Protein AF-A0A2H9U2N0-F1 (afdb_monomer)

pLDDT: mean 77.79, std 15.76, range [31.95, 98.56]

Solvent-accessible surface area (backbone atoms only — not comparable to full-atom values): 18350 Å² total; per-residue (Å²): 132,81,58,46,75,46,69,67,82,60,34,37,64,58,24,56,77,30,70,25,55,44,74,42,66,79,53,71,73,45,54,40,82,38,49,78,51,66,58,76,47,29,35,45,52,25,57,72,74,70,44,45,52,81,40,40,37,52,50,66,62,82,53,38,36,40,55,17,58,74,52,61,32,51,45,77,41,61,88,43,70,59,81,46,56,81,38,46,78,50,67,55,76,46,27,35,39,52,24,48,72,73,70,41,46,52,82,37,38,36,53,49,66,68,83,52,38,34,42,57,13,57,78,40,65,19,50,47,76,37,62,88,27,73,44,38,57,46,50,40,68,41,84,87,43,54,41,76,77,37,66,57,18,42,38,69,62,71,41,53,25,30,34,35,36,34,30,15,32,64,87,67,46,59,37,50,73,44,73,36,37,50,50,63,80,48,64,46,62,80,54,60,57,31,55,14,39,89,77,2,41,26,59,52,42,38,25,26,68,49,78,42,76,22,43,39,34,45,36,40,96,87,48,71,49,68,42,77,42,40,24,34,81,79,86,78,87,83,93,62,66,48,66,17,34,98,86,70,44,80,62,66,90,77,66,60,71,67,43,61,37,29,47,37,42,66,66,89,87,62,73,92,84,67,76,50,66,56,80,59,59,43,98,86,72,33,40,63,36,30,42,30,29,38,18,80,79,80,75,63,74,42,82,77,48,62,71,46,44,56,50,68,40,45,84,89,49,69,77,49,49,75,50,64,49,68,45,80,82

Mean predicted aligned error: 18.97 Å

InterPro domains:
  IPR003344 Big-1 (bacterial Ig-like domain 1) domain [PF02369] (145-232)
  IPR003344 Big-1 (bacterial Ig-like domain 1) domain [PS51127] (143-232)
  IPR003344 Big-1 (bacterial Ig-like domain 1) domain [SM00634] (142-229)
  IPR008964 Invasin/intimin cell-adhesion fragments [SSF49373] (146-234)
  IPR013783 Immunoglobulin-like fold [G3DSA:2.60.40.10] (140-233)
  IPR053180 Calcium-binding acidic-repeat protein [PTHR37467] (86-133)
  IPR059100 Bacterial TSP3 repeat [PF18884] (4-25)
  IPR059100 Bacterial TSP3 repeat [PF18884] (35-53)
  IPR059100 Bacterial TSP3 repeat [PF18884] (57-78)
  IPR059100 Bacterial TSP3 repeat [PF18884] (88-106)
  IPR059100 Bacterial TSP3 repeat [PF18884] (110-130)

Foldseek 3Di:
DADQPCPLPDGCVQCVQQVHDSNDSPTPSAPQQPQQCPLPHGSVRCVVLVADSNDLQRCPLPHGCNVCVVQQHRSNDSVTPPPDQQPQQCPLPHGSSRCSVLVADSNDLQRCPLPHGPVQQVVQVFRSNDSVGRGNQAKDWDPPQKDWPAAQFAQPQPTKTKIKTFIAHPVRQTDWQAKKAKDKPAFDKPDRIFTAHPRRMTMIIGHHNDQDWMWMWIDDPNDIDIDIGGHHDDDDDDDFKDKDAPVRHDDDAQDDAFGKIFIWGDDPPPPPDDTDTDFPCDPVRWTKKKWKWKDQVVPDIDTDDIRTRMDGGHPVRGNIDMDMDIDID

Radius of gyration: 41.27 Å; Cα contacts (8 Å, |Δi|>4): 712; chains: 1; bounding box: 91×40×113 Å

Nearest PDB structures (foldseek):
  6tpl-assembly2_B  TM=8.868E-01  e=2.138E-06  Escherichia coli
  1f02-assembly1_I  TM=4.833E-01  e=1.743E-09  Escherichia coli
  1cwv-assembly1_A  TM=4.972E-01  e=2.138E-06  Yersinia pseudotuberculosis
  5ldy-assembly1_A  TM=4.349E-01  e=6.107E-04  Yersinia pseudotuberculosis YPIII
  3uzv-assembly1_A  TM=5.784E-01  e=3.312E-01  Dengue virus 2 Jamaica/1409/1983

Structure (mmCIF, N/CA/C/O backbone):
data_AF-A0A2H9U2N0-F1
#
_entry.id   AF-A0A2H9U2N0-F1
#
loop_
_atom_site.group_PDB
_atom_site.id
_atom_site.type_symbol
_atom_site.label_atom_id
_atom_site.label_alt_id
_atom_site.label_comp_id
_atom_site.label_asym_id
_atom_site.label_entity_id
_atom_site.label_seq_id
_atom_site.pdbx_PDB_ins_code
_atom_site.Cartn_x
_atom_site.Cartn_y
_atom_site.Cartn_z
_atom_site.occupancy
_atom_site.B_iso_or_equiv
_atom_site.auth_seq_id
_atom_site.auth_comp_id
_atom_site.auth_asym_id
_atom_site.auth_atom_id
_atom_site.pdbx_PDB_model_num
ATOM 1 N N . ASP A 1 1 ? -40.446 -22.068 56.876 1.00 59.62 1 ASP A N 1
ATOM 2 C CA . ASP A 1 1 ? -40.557 -20.661 57.286 1.00 59.62 1 ASP A CA 1
ATOM 3 C C . ASP A 1 1 ? -39.506 -19.870 56.553 1.00 59.62 1 ASP A C 1
ATOM 5 O O . ASP A 1 1 ? -38.368 -20.327 56.477 1.00 59.62 1 ASP A O 1
ATOM 9 N N . LYS A 1 2 ? -39.918 -18.786 55.899 1.00 76.56 2 LYS A N 1
ATOM 10 C CA . LYS A 1 2 ? -38.964 -17.854 55.314 1.00 76.56 2 LYS A CA 1
ATOM 11 C C . LYS A 1 2 ? -38.360 -17.053 56.470 1.00 76.56 2 LYS A C 1
ATOM 13 O O . LYS A 1 2 ? -39.083 -16.712 57.402 1.00 76.56 2 LYS A O 1
ATOM 18 N N . LYS A 1 3 ? -37.039 -16.907 56.467 1.00 89.81 3 LYS A N 1
ATOM 19 C CA . LYS A 1 3 ? -36.298 -16.202 57.514 1.00 89.81 3 LYS A CA 1
ATOM 20 C C . LYS A 1 3 ? -36.577 -14.704 57.358 1.00 89.81 3 LYS A C 1
ATOM 22 O O . LYS A 1 3 ? -36.597 -14.254 56.227 1.00 89.81 3 LYS A O 1
ATOM 27 N N . ASP A 1 4 ? -36.858 -14.035 58.463 1.00 87.31 4 ASP A N 1
ATOM 28 C CA . ASP A 1 4 ? -37.114 -12.596 58.612 1.00 87.31 4 ASP A CA 1
ATOM 29 C C . ASP A 1 4 ? -36.224 -12.204 59.800 1.00 87.31 4 ASP A C 1
ATOM 31 O O . ASP A 1 4 ? -36.449 -12.665 60.930 1.00 87.31 4 ASP A O 1
ATOM 35 N N . THR A 1 5 ? -35.075 -11.598 59.505 1.00 91.81 5 THR A N 1
ATOM 36 C CA . THR A 1 5 ? -33.967 -11.475 60.464 1.00 91.81 5 THR A CA 1
ATOM 37 C C . THR A 1 5 ? -34.094 -10.247 61.348 1.00 91.81 5 THR A C 1
ATOM 39 O O . THR A 1 5 ? -33.660 -10.303 62.505 1.00 91.81 5 THR A O 1
ATOM 42 N N . ASP A 1 6 ? -34.692 -9.176 60.848 1.00 83.31 6 ASP A N 1
ATOM 43 C CA . ASP A 1 6 ? -34.893 -7.933 61.584 1.00 83.31 6 ASP A CA 1
ATOM 44 C C . ASP A 1 6 ? -36.300 -7.798 62.194 1.00 83.31 6 ASP A C 1
ATOM 46 O O . ASP A 1 6 ? -36.493 -7.014 63.131 1.00 83.31 6 ASP A O 1
ATOM 50 N N . GLY A 1 7 ? -37.235 -8.661 61.792 1.00 85.75 7 GLY A N 1
ATOM 51 C CA . GLY A 1 7 ? -38.566 -8.780 62.369 1.00 85.75 7 GLY A CA 1
ATOM 52 C C . GLY A 1 7 ? -39.532 -7.695 61.908 1.00 85.75 7 GLY A C 1
ATOM 53 O O . GLY A 1 7 ? -40.481 -7.399 62.649 1.00 85.75 7 GLY A O 1
ATOM 54 N N . ASP A 1 8 ? -39.295 -7.080 60.749 1.00 81.44 8 ASP A N 1
ATOM 55 C CA . ASP A 1 8 ? -40.139 -6.020 60.191 1.00 81.44 8 ASP A CA 1
ATOM 56 C C . ASP A 1 8 ? -41.419 -6.558 59.506 1.00 81.44 8 ASP A C 1
ATOM 58 O O . ASP A 1 8 ? -42.396 -5.826 59.302 1.00 81.44 8 ASP A O 1
ATOM 62 N N . GLY A 1 9 ? -41.469 -7.873 59.264 1.00 81.25 9 GLY A N 1
ATOM 63 C CA . GLY A 1 9 ? -42.589 -8.572 58.642 1.00 81.25 9 GLY A CA 1
ATOM 64 C C . GLY A 1 9 ? -42.400 -8.895 57.158 1.00 81.25 9 GLY A C 1
ATOM 65 O O . GLY A 1 9 ? -43.342 -9.418 56.543 1.00 81.25 9 GLY A O 1
ATOM 66 N N . VAL A 1 10 ? -41.224 -8.631 56.592 1.00 78.88 10 VAL A N 1
ATOM 67 C CA . VAL A 1 10 ? -40.780 -9.056 55.263 1.00 78.88 10 VAL A CA 1
ATOM 68 C C . VAL A 1 10 ? -39.684 -10.114 55.425 1.00 78.88 10 VAL A C 1
ATOM 70 O O . VAL A 1 10 ? -38.976 -10.171 56.416 1.00 78.88 10 VAL A O 1
ATOM 73 N N . ASP A 1 11 ? -39.630 -11.088 54.514 1.00 86.88 11 ASP A N 1
ATOM 74 C CA . ASP A 1 11 ? -38.611 -12.137 54.605 1.00 86.88 11 ASP A CA 1
ATOM 75 C C . ASP A 1 11 ? -37.291 -11.721 53.946 1.00 86.88 11 ASP A C 1
ATOM 77 O O . ASP A 1 11 ? -37.333 -11.141 52.863 1.00 86.88 11 ASP A O 1
ATOM 81 N N . ASP A 1 12 ? -36.157 -12.175 54.502 1.00 84.69 12 ASP A N 1
ATOM 82 C CA . ASP A 1 12 ? -34.781 -11.901 54.051 1.00 84.69 12 ASP A CA 1
ATOM 83 C C . ASP A 1 12 ? -34.634 -12.043 52.531 1.00 84.69 12 ASP A C 1
ATOM 85 O O . ASP A 1 12 ? -33.852 -11.353 51.886 1.00 84.69 12 ASP A O 1
ATOM 89 N N . LYS A 1 13 ? -35.343 -13.018 51.943 1.00 84.06 13 LYS A N 1
ATOM 90 C CA . LYS A 1 13 ? -35.286 -13.252 50.503 1.00 84.06 13 LYS A CA 1
ATOM 91 C C . LYS A 1 13 ? -35.997 -12.141 49.734 1.00 84.06 13 LYS A C 1
ATOM 93 O O . LYS A 1 13 ? -35.479 -11.716 48.716 1.00 84.06 13 LYS A O 1
ATOM 98 N N . THR A 1 14 ? -37.177 -11.730 50.177 1.00 81.50 14 THR A N 1
ATOM 99 C CA . THR A 1 14 ? -37.947 -10.646 49.561 1.00 81.50 14 THR A CA 1
ATOM 100 C C . THR A 1 14 ? -37.228 -9.313 49.711 1.00 81.50 14 THR A C 1
ATOM 102 O O . THR A 1 14 ? -37.245 -8.527 48.776 1.00 81.50 14 THR A O 1
ATOM 105 N N . GLU A 1 15 ? -36.554 -9.086 50.833 1.00 81.00 15 GLU A N 1
ATOM 106 C CA . GLU A 1 15 ? -35.744 -7.886 51.047 1.00 81.00 15 GLU A CA 1
ATOM 107 C C . GLU A 1 15 ? -34.545 -7.853 50.100 1.00 81.00 15 GLU A C 1
ATOM 109 O O . GLU A 1 15 ? -34.406 -6.916 49.323 1.00 81.00 15 GLU A O 1
ATOM 114 N N . VAL A 1 16 ? -33.769 -8.942 50.033 1.00 76.44 16 VAL A N 1
ATOM 115 C CA . VAL A 1 16 ? -32.659 -9.069 49.072 1.00 76.44 16 VAL A CA 1
ATOM 116 C C . VAL A 1 16 ? -33.141 -8.974 47.622 1.00 76.44 16 VAL A C 1
ATOM 118 O O . VAL A 1 16 ? -32.488 -8.335 46.804 1.00 76.44 16 VAL A O 1
ATOM 121 N N . ASP A 1 17 ? -34.272 -9.602 47.288 1.00 71.50 17 ASP A N 1
ATOM 122 C CA . ASP A 1 17 ? -34.842 -9.557 45.937 1.00 71.50 17 ASP A CA 1
ATOM 123 C C . ASP A 1 17 ? -35.352 -8.140 45.576 1.00 71.50 17 ASP A C 1
ATOM 125 O O . ASP A 1 17 ? -35.432 -7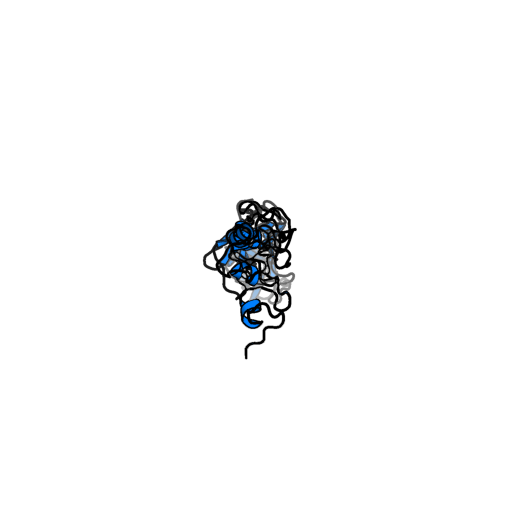.817 44.390 1.00 71.50 17 ASP A O 1
ATOM 129 N N . ASN A 1 18 ? -35.676 -7.304 46.572 1.00 71.12 18 ASN A N 1
ATOM 130 C CA . ASN A 1 18 ? -36.158 -5.928 46.405 1.00 71.12 18 ASN A CA 1
ATOM 131 C C . ASN A 1 18 ? -35.092 -4.862 46.724 1.00 71.12 18 ASN A C 1
ATOM 133 O O . ASN A 1 18 ? -35.405 -3.676 46.682 1.00 71.12 18 ASN A O 1
ATOM 137 N N . GLY A 1 19 ? -33.858 -5.268 47.040 1.00 68.56 19 GLY A N 1
ATOM 138 C CA . GLY A 1 19 ? -32.753 -4.366 47.372 1.00 68.56 19 GLY A CA 1
ATOM 139 C C . GLY A 1 19 ? -32.869 -3.643 48.711 1.00 68.56 19 GLY A C 1
ATOM 140 O O . GLY A 1 19 ? -32.207 -2.629 48.899 1.00 68.56 19 GLY A O 1
ATOM 141 N N . SER A 1 20 ? -33.687 -4.149 49.635 1.00 73.81 20 SER A N 1
ATOM 142 C CA . SER A 1 20 ? -33.656 -3.732 51.037 1.00 73.81 20 SER A CA 1
ATOM 143 C C . SER A 1 20 ? -32.756 -4.660 51.862 1.00 73.81 20 SER A C 1
ATOM 145 O O . SER A 1 20 ? -32.372 -5.759 51.448 1.00 73.81 20 SER A O 1
ATOM 147 N N . ASN A 1 21 ? -32.356 -4.191 53.032 1.00 77.50 21 ASN A N 1
ATOM 148 C CA . ASN A 1 21 ? -31.402 -4.791 53.940 1.00 77.50 21 ASN A CA 1
ATOM 149 C C . ASN A 1 21 ? -32.117 -5.684 54.966 1.00 77.50 21 ASN A C 1
ATOM 151 O O . ASN A 1 21 ? -32.712 -5.141 55.890 1.00 77.50 21 ASN A O 1
ATOM 155 N N . PRO A 1 22 ? -31.904 -7.017 54.936 1.00 85.75 22 PRO A N 1
ATOM 156 C CA . PRO A 1 22 ? -32.534 -7.973 55.859 1.00 85.75 22 PRO A CA 1
ATOM 157 C C . PRO A 1 22 ? -32.224 -7.793 57.348 1.00 85.75 22 PRO A C 1
ATOM 159 O O . PRO A 1 22 ? -32.588 -8.626 58.177 1.00 85.75 22 PRO A O 1
ATOM 162 N N . LEU A 1 23 ? -31.371 -6.832 57.690 1.00 88.19 23 LEU A N 1
ATOM 163 C CA . LEU A 1 23 ? -30.883 -6.590 59.042 1.00 88.19 23 LEU A CA 1
ATOM 164 C C . LEU A 1 23 ? -31.351 -5.243 59.600 1.00 88.19 23 LEU A C 1
ATOM 166 O O . LEU A 1 23 ? -30.993 -4.933 60.743 1.00 88.19 23 LEU A O 1
ATOM 170 N N . ASP A 1 24 ? -32.068 -4.434 58.819 1.00 81.31 24 ASP A N 1
ATOM 171 C CA . ASP A 1 24 ? -32.509 -3.103 59.224 1.00 81.31 24 ASP A CA 1
ATOM 172 C C . ASP A 1 24 ? -34.042 -2.999 59.225 1.00 81.31 24 ASP A C 1
ATOM 174 O O . ASP A 1 24 ? -34.642 -2.714 58.194 1.00 81.31 24 ASP A O 1
ATOM 178 N N . PRO A 1 25 ? -34.682 -3.065 60.410 1.00 81.50 25 PRO A N 1
ATOM 179 C CA . PRO A 1 25 ? -36.139 -3.085 60.521 1.00 81.50 25 PRO A CA 1
ATOM 180 C C . PRO A 1 25 ? -36.810 -1.739 60.198 1.00 81.50 25 PRO A C 1
ATOM 182 O O . PRO A 1 25 ? -38.012 -1.572 60.420 1.00 81.50 25 PRO A O 1
ATOM 185 N N . ASN A 1 26 ? -36.038 -0.728 59.786 1.00 74.81 26 ASN A N 1
ATOM 186 C CA . ASN A 1 26 ? -36.554 0.534 59.260 1.00 74.81 26 ASN A CA 1
ATOM 187 C C . ASN A 1 26 ? -36.174 0.752 57.794 1.00 74.81 26 ASN A C 1
ATOM 189 O O . ASN A 1 26 ? -36.420 1.853 57.294 1.00 74.81 26 ASN A O 1
ATOM 193 N N . ASP A 1 27 ? -35.584 -0.241 57.130 1.00 69.81 27 ASP A N 1
ATOM 194 C CA . ASP A 1 27 ? -35.324 -0.178 55.705 1.00 69.81 27 ASP A CA 1
ATOM 195 C C . ASP A 1 27 ? -36.658 -0.281 54.954 1.00 69.81 27 ASP A C 1
ATOM 197 O O . ASP A 1 27 ? -37.350 -1.301 55.023 1.00 69.81 27 ASP A O 1
ATOM 201 N N . PRO A 1 28 ? -37.114 0.797 54.295 1.00 64.44 28 PRO A N 1
ATOM 202 C CA . PRO A 1 28 ? -38.330 0.716 53.519 1.00 64.44 28 PRO A CA 1
ATOM 203 C C . PRO A 1 28 ? -38.092 -0.246 52.360 1.00 64.44 28 PRO A C 1
ATOM 205 O O . PRO A 1 28 ? -37.356 0.097 51.442 1.00 64.44 28 PRO A O 1
ATOM 208 N N . VAL A 1 29 ? -38.784 -1.392 52.357 1.00 62.94 29 VAL A N 1
ATOM 209 C CA . VAL A 1 29 ? -38.851 -2.281 51.188 1.00 62.94 29 VAL A CA 1
ATOM 210 C C . VAL A 1 29 ? -39.128 -1.438 49.949 1.00 62.94 29 VAL A C 1
ATOM 212 O O . VAL A 1 29 ? -40.239 -0.929 49.753 1.00 62.94 29 VAL A O 1
ATOM 215 N N . VAL A 1 30 ? -38.083 -1.233 49.154 1.00 65.00 30 VAL A N 1
ATOM 216 C CA . VAL A 1 30 ? -38.123 -0.377 47.979 1.00 65.00 30 VAL A CA 1
ATOM 217 C C . VAL A 1 30 ? -38.982 -1.101 46.957 1.00 65.00 30 VAL A C 1
ATOM 219 O O . VAL A 1 30 ? -38.758 -2.275 46.671 1.00 65.00 30 VAL A O 1
ATOM 222 N N . ASP A 1 31 ? -40.032 -0.444 46.454 1.00 74.31 31 ASP A N 1
ATOM 223 C CA . ASP A 1 31 ? -40.825 -1.009 45.360 1.00 74.31 31 ASP A CA 1
ATOM 224 C C . ASP A 1 31 ? -39.874 -1.206 44.174 1.00 74.31 31 ASP A C 1
ATOM 226 O O . ASP A 1 31 ? -39.396 -0.202 43.646 1.00 74.31 31 ASP A O 1
ATOM 230 N N . PRO A 1 32 ? -39.590 -2.440 43.719 1.00 73.19 32 PRO A N 1
ATOM 231 C CA . PRO A 1 32 ? -38.610 -2.666 42.655 1.00 73.19 32 PRO A CA 1
ATOM 232 C C . PRO A 1 32 ? -38.990 -1.999 41.326 1.00 73.19 32 PRO A C 1
ATOM 234 O O . PRO A 1 32 ? -38.138 -1.824 40.454 1.00 73.19 32 PRO A O 1
ATOM 237 N N . ASN A 1 33 ? -40.271 -1.648 41.158 1.00 82.06 33 ASN A N 1
ATOM 238 C CA . ASN A 1 33 ? -40.792 -0.937 39.987 1.00 82.06 33 ASN A CA 1
ATOM 239 C C . ASN A 1 33 ? -40.983 0.568 40.234 1.00 82.06 33 ASN A C 1
ATOM 241 O O . ASN A 1 33 ? -41.430 1.275 39.331 1.00 82.06 33 ASN A O 1
ATOM 245 N N . GLY A 1 34 ? -40.727 1.039 41.455 1.00 84.06 34 GLY A N 1
ATOM 246 C CA . GLY A 1 34 ? -40.661 2.459 41.774 1.00 84.06 34 GLY A CA 1
ATOM 247 C C . GLY A 1 34 ? -39.353 3.070 41.280 1.00 84.06 34 GLY A C 1
ATOM 248 O O . GLY A 1 34 ? -38.414 2.347 40.984 1.00 84.06 34 GLY A O 1
ATOM 249 N N . ASP A 1 35 ? -39.322 4.392 41.213 1.00 90.44 35 ASP A N 1
ATOM 250 C CA . ASP A 1 35 ? -38.195 5.239 40.800 1.00 90.44 35 ASP A CA 1
ATOM 251 C C . ASP A 1 35 ? -38.113 6.318 41.889 1.00 90.44 35 ASP A C 1
ATOM 253 O O . ASP A 1 35 ? -38.996 7.184 41.988 1.00 90.44 35 ASP A O 1
ATOM 257 N N . LYS A 1 36 ? -37.246 6.088 42.880 1.00 87.00 36 LYS A N 1
ATOM 258 C CA . LYS A 1 36 ? -37.332 6.744 44.196 1.00 87.00 36 LYS A CA 1
ATOM 259 C C . LYS A 1 36 ? -36.698 8.130 44.179 1.00 87.00 36 LYS A C 1
ATOM 261 O O . LYS A 1 36 ? -37.236 9.053 44.802 1.00 87.00 36 LYS A O 1
ATOM 266 N N . ASP A 1 37 ? -35.599 8.274 43.472 1.00 91.00 37 ASP A N 1
ATOM 267 C CA . ASP A 1 37 ? -34.849 9.500 43.264 1.00 91.00 37 ASP A CA 1
ATOM 268 C C . ASP A 1 37 ? -35.360 10.281 42.030 1.00 91.00 37 ASP A C 1
ATOM 270 O O . ASP A 1 37 ? -35.329 11.519 42.030 1.00 91.00 37 ASP A O 1
ATOM 274 N N . GLY A 1 38 ? -35.971 9.611 41.048 1.00 94.38 38 GLY A N 1
ATOM 275 C CA . GLY A 1 38 ? -36.647 10.216 39.905 1.00 94.38 38 GLY A CA 1
ATOM 276 C C . GLY A 1 38 ? -35.727 10.495 38.719 1.00 94.38 38 GLY A C 1
ATOM 277 O O . GLY A 1 38 ? -35.938 11.527 38.060 1.00 94.38 38 GLY A O 1
ATOM 278 N N . ASP A 1 39 ? -34.670 9.711 38.507 1.00 93.19 39 ASP A N 1
ATOM 279 C CA . ASP A 1 39 ? -33.780 9.805 37.338 1.00 93.19 39 ASP A CA 1
ATOM 280 C C . ASP A 1 39 ? -34.317 9.030 36.113 1.00 93.19 39 ASP A C 1
ATOM 282 O O . ASP A 1 39 ? -34.032 9.382 34.966 1.00 93.19 39 ASP A O 1
ATOM 286 N N . GLY A 1 40 ? -35.214 8.064 36.339 1.00 94.38 40 GLY A N 1
ATOM 287 C CA . GLY A 1 40 ? -35.829 7.226 35.315 1.00 94.38 40 GLY A CA 1
ATOM 288 C C . GLY A 1 40 ? -35.310 5.786 35.246 1.00 94.38 40 GLY A C 1
ATOM 289 O O . GLY A 1 40 ? -35.774 5.044 34.367 1.00 94.38 40 GLY A O 1
ATOM 290 N N . LEU A 1 41 ? -34.396 5.370 36.126 1.00 91.88 41 LEU A N 1
ATOM 291 C CA . LEU A 1 41 ? -34.157 3.969 36.473 1.00 91.88 41 LEU A CA 1
ATOM 292 C C . LEU A 1 41 ? -35.160 3.541 37.555 1.00 91.88 41 LEU A C 1
ATOM 294 O O . LEU A 1 41 ? -35.596 4.328 38.385 1.00 91.88 41 LEU A O 1
ATOM 298 N N . THR A 1 42 ? -35.605 2.282 37.534 1.00 92.44 42 THR A N 1
ATOM 299 C CA . THR A 1 42 ? -36.352 1.750 38.682 1.00 92.44 42 THR A CA 1
ATOM 300 C C . THR A 1 42 ? -35.389 1.294 39.772 1.00 92.44 42 THR A C 1
ATOM 302 O O . THR A 1 42 ? -34.318 0.781 39.458 1.00 92.44 42 THR A O 1
ATOM 305 N N . ASN A 1 43 ? -35.831 1.294 41.031 1.00 82.50 43 ASN A N 1
ATOM 306 C CA . ASN A 1 43 ? -35.060 0.781 42.171 1.00 82.50 43 ASN A CA 1
ATOM 307 C C . ASN A 1 43 ? -34.505 -0.631 41.895 1.00 82.50 43 ASN A C 1
ATOM 309 O O . ASN A 1 43 ? -33.405 -0.995 42.300 1.00 82.50 43 ASN A O 1
ATOM 313 N N . GLY A 1 44 ? -35.276 -1.471 41.194 1.00 83.81 44 GLY A N 1
ATOM 314 C CA . GLY A 1 44 ? -34.835 -2.802 40.776 1.00 83.81 44 GLY A CA 1
ATOM 315 C C . GLY A 1 44 ? -33.752 -2.801 39.686 1.00 83.81 44 GLY A C 1
ATOM 316 O O . GLY A 1 44 ? -32.934 -3.718 39.669 1.00 83.81 44 GLY A O 1
ATOM 317 N N . GLN A 1 45 ? -33.739 -1.815 38.784 1.00 88.38 45 GLN A N 1
ATOM 318 C CA . GLN A 1 45 ? -32.673 -1.621 37.792 1.00 88.38 45 GLN A CA 1
ATOM 319 C C . GLN A 1 45 ? -31.399 -1.095 38.452 1.00 88.38 45 GLN A C 1
ATOM 321 O O . GLN A 1 45 ? -30.326 -1.625 38.183 1.00 88.38 45 GLN A O 1
ATOM 326 N N . GLU A 1 46 ? -31.521 -0.135 39.362 1.00 91.06 46 GLU A N 1
ATOM 327 C CA . GLU A 1 46 ? -30.389 0.432 40.101 1.00 91.06 46 GLU A CA 1
ATOM 328 C C . GLU A 1 46 ? -29.669 -0.638 40.921 1.00 91.06 46 GLU A C 1
ATOM 330 O O . GLU A 1 46 ? -28.462 -0.828 40.797 1.00 91.06 46 GLU A O 1
ATOM 335 N N . ASN A 1 47 ? -30.423 -1.490 41.624 1.00 82.31 47 ASN A N 1
ATOM 336 C CA . ASN A 1 47 ? -29.861 -2.650 42.322 1.00 82.31 47 ASN A CA 1
ATOM 337 C C . ASN A 1 47 ? -29.113 -3.633 41.401 1.00 82.31 47 ASN A C 1
ATOM 339 O O . ASN A 1 47 ? -28.188 -4.314 41.846 1.00 82.31 47 ASN A O 1
ATOM 343 N N . GLN A 1 48 ? -29.513 -3.753 40.130 1.00 86.25 48 GLN A N 1
ATOM 344 C CA . GLN A 1 48 ? -28.807 -4.593 39.153 1.00 86.25 48 GLN A CA 1
ATOM 345 C C . GLN A 1 48 ?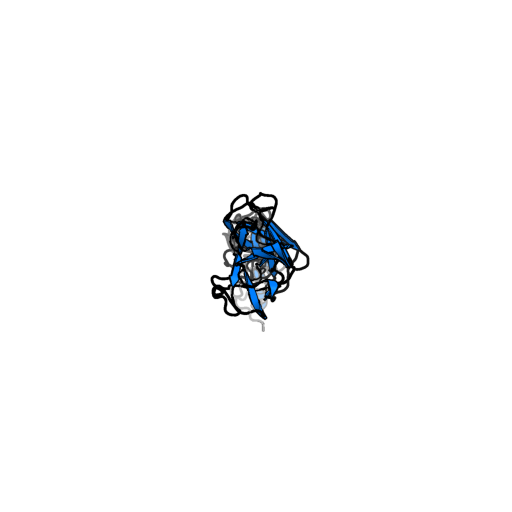 -27.526 -3.932 38.640 1.00 86.25 48 GLN A C 1
ATOM 347 O O . GLN A 1 48 ? -26.564 -4.643 38.348 1.00 86.25 48 GLN A O 1
ATOM 352 N N . LEU A 1 49 ? -27.528 -2.604 38.529 1.00 85.94 49 LEU A N 1
ATOM 353 C CA . LEU A 1 49 ? -26.389 -1.793 38.100 1.00 85.94 49 LEU A CA 1
ATOM 354 C C . LEU A 1 49 ? -25.407 -1.513 39.249 1.00 85.94 49 LEU A C 1
ATOM 356 O O . LEU A 1 49 ? -24.243 -1.227 38.998 1.00 85.94 49 LEU A O 1
ATOM 360 N N . GLY A 1 50 ? -25.846 -1.678 40.499 1.00 88.69 50 GLY A N 1
ATOM 361 C CA . GLY A 1 50 ? -25.074 -1.349 41.695 1.00 88.69 50 GLY A CA 1
ATOM 362 C C . GLY A 1 50 ? -25.120 0.135 42.063 1.00 88.69 50 GLY A C 1
ATOM 363 O O . GLY A 1 50 ? -24.318 0.552 42.900 1.00 88.69 50 GLY A O 1
ATOM 364 N N . THR A 1 51 ? -26.028 0.898 41.451 1.00 91.56 51 THR A N 1
ATOM 365 C CA . THR A 1 51 ? -26.267 2.310 41.753 1.00 91.56 51 THR A CA 1
ATOM 366 C C . THR A 1 51 ? -27.158 2.482 42.987 1.00 91.56 51 THR A C 1
ATOM 368 O O . THR A 1 51 ? -27.704 1.503 43.507 1.00 91.56 51 THR A O 1
ATOM 371 N N . ASP A 1 52 ? -27.229 3.696 43.532 1.00 89.94 52 ASP A N 1
ATOM 372 C CA . ASP A 1 52 ? -27.931 4.024 44.775 1.00 89.94 52 ASP A CA 1
ATOM 373 C C . ASP A 1 52 ? -29.359 4.540 44.496 1.00 89.94 52 ASP A C 1
ATOM 375 O O . ASP A 1 52 ? -29.485 5.692 44.094 1.00 89.94 52 ASP A O 1
ATOM 379 N N . PRO A 1 53 ? -30.430 3.784 44.840 1.00 90.50 53 PRO A N 1
ATOM 380 C CA . PRO A 1 53 ? -31.825 4.186 44.606 1.00 90.50 53 PRO A CA 1
ATOM 381 C C . PRO A 1 53 ? -32.270 5.509 45.233 1.00 90.50 53 PRO A C 1
ATOM 383 O O . PRO A 1 53 ? -33.369 6.001 44.979 1.00 90.50 53 PRO A O 1
ATOM 386 N N . ASP A 1 54 ? -31.479 6.066 46.150 1.00 90.88 54 ASP A N 1
ATOM 387 C CA . ASP A 1 54 ? -31.734 7.365 46.768 1.00 90.88 54 ASP A CA 1
ATOM 388 C C . ASP A 1 54 ? -31.036 8.534 46.051 1.00 90.88 54 ASP A C 1
ATOM 390 O O . ASP A 1 54 ? -31.244 9.696 46.438 1.00 90.88 54 ASP A O 1
ATOM 394 N N . LYS A 1 55 ? -30.203 8.269 45.037 1.00 92.88 55 LYS A N 1
ATOM 395 C CA . LYS A 1 55 ? -29.408 9.282 44.348 1.00 92.88 55 LYS A CA 1
ATOM 396 C C . LYS A 1 55 ? -29.527 9.179 42.836 1.00 92.88 55 LYS A C 1
ATOM 398 O O . LYS A 1 55 ? -29.055 8.231 42.246 1.00 92.88 55 LYS A O 1
ATOM 403 N N . LYS A 1 56 ? -29.921 10.310 42.247 1.00 95.25 56 LYS A N 1
ATOM 404 C CA . LYS A 1 56 ? -29.840 10.526 40.799 1.00 95.25 56 LYS A CA 1
ATOM 405 C C . LYS A 1 56 ? -28.461 10.310 40.233 1.00 95.25 56 LYS A C 1
ATOM 407 O O . LYS A 1 56 ? -28.370 9.950 39.088 1.00 95.25 56 LYS A O 1
ATOM 412 N N . ASP A 1 57 ? -27.439 10.647 40.997 1.00 93.75 57 ASP A N 1
ATOM 413 C CA . ASP A 1 57 ? -26.042 10.688 40.587 1.00 93.75 57 ASP A CA 1
ATOM 414 C C . ASP A 1 57 ? -25.277 9.934 41.678 1.00 93.75 57 ASP A C 1
ATOM 416 O O . ASP A 1 57 ? -25.078 10.451 42.794 1.00 93.75 57 ASP A O 1
ATOM 420 N N . THR A 1 58 ? -25.008 8.655 41.427 1.00 95.31 58 THR A N 1
ATOM 421 C CA . THR A 1 58 ? -24.473 7.740 42.433 1.00 95.31 58 THR A CA 1
ATOM 422 C C . THR A 1 58 ? -23.019 8.053 42.763 1.00 95.31 58 THR A C 1
ATOM 424 O O . THR A 1 58 ? -22.640 8.006 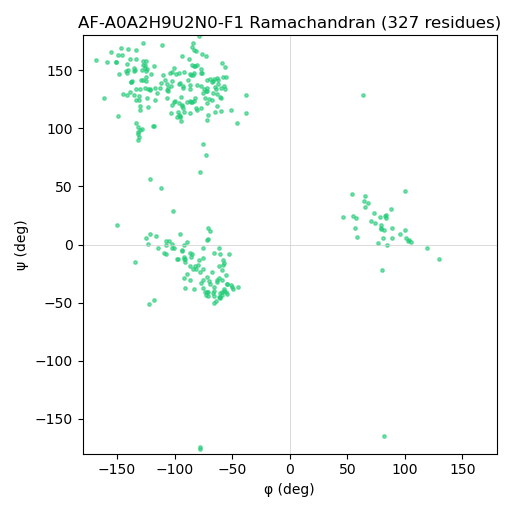43.948 1.00 95.31 58 THR A O 1
ATOM 427 N N . ASP A 1 59 ? -22.209 8.379 41.760 1.00 91.25 59 ASP A N 1
ATOM 428 C CA . ASP A 1 59 ? -20.777 8.630 41.918 1.00 91.25 59 ASP A CA 1
ATOM 429 C C . ASP A 1 59 ? -20.414 10.103 42.187 1.00 91.25 59 ASP A C 1
ATOM 431 O O . ASP A 1 59 ? -19.349 10.393 42.754 1.00 91.25 59 ASP A O 1
ATOM 435 N N . GLY A 1 60 ? -21.355 11.015 41.949 1.00 92.44 60 GLY A N 1
ATOM 436 C CA . GLY A 1 60 ? -21.294 12.420 42.317 1.00 92.44 60 GLY A CA 1
ATOM 437 C C . GLY A 1 60 ? -20.543 13.302 41.323 1.00 92.44 60 GLY A C 1
ATOM 438 O O . GLY A 1 60 ? -19.998 14.334 41.751 1.00 92.44 60 GLY A O 1
ATOM 439 N N . ASP A 1 61 ? -20.457 12.920 40.052 1.00 86.06 61 ASP A N 1
ATOM 440 C CA . ASP A 1 61 ? -19.759 13.690 39.019 1.00 86.06 61 ASP A CA 1
ATOM 441 C C . ASP A 1 61 ? -20.613 14.785 38.346 1.00 86.06 61 ASP A C 1
ATOM 443 O O . ASP A 1 61 ? -20.080 15.710 37.712 1.00 86.06 61 ASP A O 1
ATOM 447 N N . GLY A 1 62 ? -21.925 14.770 38.594 1.00 88.50 62 GLY A N 1
ATOM 448 C CA . GLY A 1 62 ? -22.899 15.734 38.099 1.00 88.50 62 GLY A CA 1
ATOM 449 C C . GLY A 1 62 ? -23.774 15.253 36.937 1.00 88.50 62 GLY A C 1
ATOM 450 O O . GLY A 1 62 ? -24.566 16.073 36.445 1.00 88.50 62 GLY A O 1
ATOM 451 N N . VAL A 1 63 ? -23.657 13.996 36.502 1.00 87.00 63 VAL A N 1
ATOM 452 C CA . VAL A 1 63 ? -24.569 13.316 35.562 1.00 87.00 63 VAL A CA 1
ATOM 453 C C . VAL A 1 63 ? -25.498 12.389 36.342 1.00 87.00 63 VAL A C 1
ATOM 455 O O . VAL A 1 63 ? -25.134 11.936 37.413 1.00 87.00 63 VAL A O 1
ATOM 458 N N . ASP A 1 64 ? -26.737 12.185 35.877 1.00 92.75 64 ASP A N 1
ATOM 459 C CA . ASP A 1 64 ? -27.604 11.191 36.515 1.00 92.75 64 ASP A CA 1
ATOM 460 C C . ASP A 1 64 ? -27.391 9.780 35.942 1.00 92.75 64 ASP A C 1
ATOM 462 O O . ASP A 1 64 ? -27.133 9.631 34.743 1.00 92.75 64 ASP A O 1
ATOM 466 N N . ASP A 1 65 ? -27.541 8.755 36.783 1.00 92.31 65 ASP A N 1
ATOM 467 C CA . ASP A 1 65 ? -27.230 7.358 36.488 1.00 92.31 65 ASP A CA 1
ATOM 468 C C . ASP A 1 65 ? -27.982 6.890 35.235 1.00 92.31 65 ASP A C 1
ATOM 470 O O . ASP A 1 65 ? -27.436 6.214 34.357 1.00 92.31 65 ASP A O 1
ATOM 474 N N . LYS A 1 66 ? -29.253 7.290 35.092 1.00 92.38 66 LYS A N 1
ATOM 475 C CA . LYS A 1 66 ? -30.047 7.020 33.890 1.00 92.38 66 LYS A CA 1
ATOM 476 C C . LYS A 1 66 ? -29.433 7.603 32.618 1.00 92.38 66 LYS A C 1
ATOM 478 O O . LYS A 1 66 ? -29.476 6.936 31.578 1.00 92.38 66 LYS A O 1
ATOM 483 N N . THR A 1 67 ? -28.942 8.842 32.658 1.00 89.06 67 THR A N 1
ATOM 484 C CA . THR A 1 67 ? -28.303 9.497 31.506 1.00 89.06 67 THR A CA 1
ATOM 485 C C . THR A 1 67 ? -27.008 8.795 31.145 1.00 89.06 67 THR A C 1
ATOM 487 O O . THR A 1 67 ? -26.743 8.592 29.961 1.00 89.06 67 THR A O 1
ATOM 490 N N . GLU A 1 68 ? -26.232 8.389 32.139 1.00 87.50 68 GLU A N 1
ATOM 491 C CA . GLU A 1 68 ? -24.992 7.649 31.934 1.00 87.50 68 GLU A CA 1
ATOM 492 C C . GLU A 1 68 ? -25.250 6.291 31.291 1.00 87.50 68 GLU A C 1
ATOM 494 O O . GLU A 1 68 ? -24.701 5.984 30.234 1.00 87.50 68 GLU A O 1
ATOM 499 N N . VAL A 1 69 ? -26.208 5.534 31.830 1.00 86.44 69 VAL A N 1
ATOM 500 C CA . VAL A 1 69 ? -26.649 4.252 31.264 1.00 86.44 69 VAL A CA 1
ATOM 501 C C . VAL A 1 69 ? -27.167 4.408 29.831 1.00 86.44 69 VAL A C 1
ATOM 503 O O . VAL A 1 69 ? -26.886 3.564 28.980 1.00 86.44 69 VAL A O 1
ATOM 506 N N . ASP A 1 70 ? -27.924 5.470 29.536 1.00 83.75 70 ASP A N 1
ATOM 507 C CA . ASP A 1 70 ? -28.429 5.736 28.182 1.00 83.75 70 ASP A CA 1
ATOM 508 C C . ASP A 1 70 ? -27.326 6.132 27.201 1.00 83.75 70 ASP A C 1
ATOM 510 O O . ASP A 1 70 ? -27.421 5.819 26.008 1.00 83.75 70 ASP A O 1
ATOM 514 N N . ASN A 1 71 ? -26.305 6.835 27.690 1.00 75.81 71 ASN A N 1
ATOM 515 C CA . ASN A 1 71 ? -25.196 7.315 26.880 1.00 75.81 71 ASN A CA 1
ATOM 516 C C . ASN A 1 71 ? -24.025 6.339 26.831 1.00 75.81 71 ASN A C 1
ATOM 518 O O . ASN A 1 71 ? -23.175 6.531 25.971 1.00 75.81 71 ASN A O 1
ATOM 522 N N . GLY A 1 72 ? -24.016 5.290 27.657 1.00 72.12 72 GLY A N 1
ATOM 523 C CA . GLY A 1 72 ? -22.995 4.246 27.698 1.00 72.12 72 GLY A CA 1
ATOM 524 C C . GLY A 1 72 ? -21.812 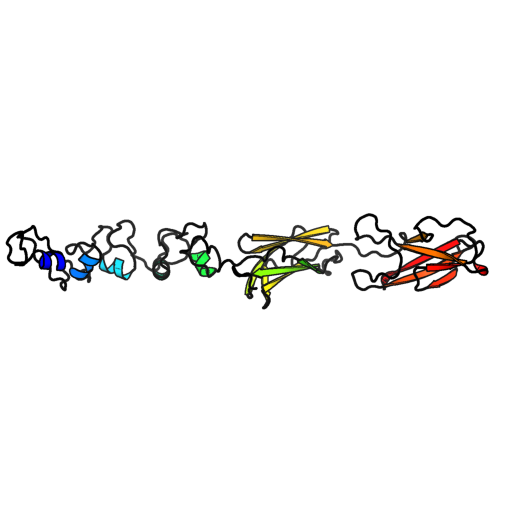4.525 28.627 1.00 72.12 72 GLY A C 1
ATOM 525 O O . GLY A 1 72 ? -20.817 3.821 28.495 1.00 72.12 72 GLY A O 1
ATOM 526 N N . SER A 1 73 ? -21.902 5.504 29.533 1.00 77.75 73 SER A N 1
ATOM 527 C CA . SER A 1 73 ? -20.928 5.663 30.622 1.00 77.75 73 SER A CA 1
ATOM 528 C C . SER A 1 73 ? -21.256 4.801 31.831 1.00 77.75 73 SER A C 1
ATOM 530 O O . SER A 1 73 ? -22.311 4.159 31.916 1.00 77.75 73 SER A O 1
ATOM 532 N N . ASN A 1 74 ? -20.302 4.745 32.752 1.00 83.56 74 ASN A N 1
ATOM 533 C CA . ASN A 1 74 ? -20.402 3.998 33.987 1.00 83.56 74 ASN A CA 1
ATOM 534 C C . ASN A 1 74 ? -20.884 4.883 35.157 1.00 83.56 74 ASN A C 1
ATOM 536 O O . ASN A 1 74 ? -20.051 5.599 35.701 1.00 83.56 74 ASN A O 1
ATOM 540 N N . PRO A 1 75 ? -22.121 4.696 35.669 1.00 90.69 75 PRO A N 1
ATOM 541 C CA . PRO A 1 75 ? -22.700 5.498 36.766 1.00 90.69 75 PRO A CA 1
ATOM 542 C C . PRO A 1 75 ? -22.060 5.278 38.151 1.00 90.69 75 PRO A C 1
ATOM 544 O O . PRO A 1 75 ? -22.611 5.609 39.201 1.00 90.69 75 PRO A O 1
ATOM 547 N N . LEU A 1 76 ? -20.922 4.587 38.181 1.00 92.12 76 LEU A N 1
ATOM 548 C CA . LEU A 1 76 ? -20.140 4.283 39.373 1.00 92.12 76 LEU A CA 1
ATOM 549 C C . LEU A 1 76 ? -18.697 4.800 39.261 1.00 92.12 76 LEU A C 1
ATOM 551 O O . LEU A 1 76 ? -17.898 4.534 40.172 1.00 92.12 76 LEU A O 1
ATOM 555 N N . ASP A 1 77 ? -18.325 5.452 38.156 1.00 86.19 77 ASP A N 1
ATOM 556 C CA . ASP A 1 77 ? -16.994 6.019 37.948 1.00 86.19 77 ASP A CA 1
ATOM 557 C C . ASP A 1 77 ? -17.054 7.543 37.786 1.00 86.19 77 ASP A C 1
ATOM 559 O O . ASP A 1 77 ? -17.230 8.036 36.676 1.00 86.19 77 ASP A O 1
ATOM 563 N N . PRO A 1 78 ? -16.712 8.312 38.838 1.00 86.50 78 PRO A N 1
ATOM 564 C CA . PRO A 1 78 ? -16.835 9.767 38.808 1.00 86.50 78 PRO A CA 1
ATOM 565 C C . PRO A 1 78 ? -15.811 10.469 37.892 1.00 86.50 78 PRO A C 1
ATOM 567 O O . PRO A 1 78 ? -15.672 11.697 37.920 1.00 86.50 78 PRO A O 1
ATOM 570 N N . ASN A 1 79 ? -14.987 9.710 37.158 1.00 76.44 79 ASN A N 1
ATOM 571 C CA . ASN A 1 79 ? -14.103 10.219 36.105 1.00 76.44 79 ASN A CA 1
ATOM 572 C C . ASN A 1 79 ? -14.648 9.950 34.689 1.00 76.44 79 ASN A C 1
ATOM 574 O O . ASN A 1 79 ? -14.016 10.389 33.717 1.00 76.44 79 ASN A O 1
ATOM 578 N N . ASP A 1 80 ? -15.819 9.317 34.582 1.00 72.56 80 ASP A N 1
ATOM 579 C CA . ASP A 1 80 ? -16.551 9.010 33.353 1.00 72.56 80 ASP A CA 1
ATOM 580 C C . ASP A 1 80 ? -17.879 9.805 33.189 1.00 72.56 80 ASP A C 1
ATOM 582 O O . ASP A 1 80 ? -18.899 9.228 32.813 1.00 72.56 80 ASP A O 1
ATOM 586 N N . PRO A 1 81 ? -17.901 11.149 33.366 1.00 69.69 81 PRO A N 1
ATOM 587 C CA . PRO A 1 81 ? -19.109 11.949 33.155 1.00 69.69 81 PRO A CA 1
ATOM 588 C C . PRO A 1 81 ? -19.402 12.065 31.652 1.00 69.69 81 PRO A C 1
ATOM 590 O O . PRO A 1 81 ? -19.094 13.095 31.033 1.00 69.69 81 PRO A O 1
ATOM 593 N N . VAL A 1 82 ? -19.943 11.040 30.984 1.00 64.25 82 VAL A N 1
ATOM 594 C CA . VAL A 1 82 ? -20.258 11.136 29.542 1.00 64.25 82 VAL A CA 1
ATOM 595 C C . VAL A 1 82 ? -21.517 11.977 29.345 1.00 64.25 82 VAL A C 1
ATOM 597 O O . VAL A 1 82 ? -22.643 11.502 29.216 1.00 64.25 82 VAL A O 1
ATOM 600 N N . VAL A 1 83 ? -21.301 13.290 29.267 1.00 61.84 83 VAL A N 1
ATOM 601 C CA . VAL A 1 83 ? -22.340 14.296 28.985 1.00 61.84 83 VAL A CA 1
ATOM 602 C C . VAL A 1 83 ? -22.412 14.721 27.525 1.00 61.84 83 VAL A C 1
ATOM 604 O O . VAL A 1 83 ? -23.370 15.390 27.132 1.00 61.84 83 VAL A O 1
ATOM 607 N N . ASP A 1 84 ? -21.421 14.368 26.705 1.00 73.06 84 ASP A N 1
ATOM 608 C CA . ASP A 1 84 ? -21.412 14.758 25.297 1.00 73.06 84 ASP A CA 1
ATOM 609 C C . ASP A 1 84 ? -21.137 13.566 24.377 1.00 73.06 84 ASP A C 1
ATOM 611 O O . ASP A 1 84 ? -19.983 13.292 24.053 1.00 73.06 84 ASP A O 1
ATOM 615 N N . PRO A 1 85 ? -22.189 12.885 23.891 1.00 73.81 85 PRO A N 1
ATOM 616 C CA . PRO A 1 85 ? -22.068 11.847 22.868 1.00 73.81 85 PRO A CA 1
ATOM 617 C C . PRO A 1 85 ? -21.416 12.329 21.559 1.00 73.81 85 PRO A C 1
ATOM 619 O O . PRO A 1 85 ? -21.000 11.504 20.745 1.00 73.81 85 PRO A O 1
ATOM 622 N N . ASN A 1 86 ? -21.352 13.650 21.328 1.00 83.06 86 ASN A N 1
ATOM 623 C CA . ASN A 1 86 ? -20.684 14.259 20.173 1.00 83.06 86 ASN A CA 1
ATOM 624 C C . ASN A 1 86 ? -19.306 14.848 20.518 1.00 83.06 86 ASN A C 1
ATOM 626 O O . ASN A 1 86 ? -18.648 15.386 19.626 1.00 83.06 86 ASN A O 1
ATOM 630 N N . GLY A 1 87 ? -18.905 14.800 21.790 1.00 83.50 87 GLY A N 1
ATOM 631 C CA . GLY A 1 87 ? -17.556 15.130 22.230 1.00 83.50 87 GLY A CA 1
ATOM 632 C C . GLY A 1 87 ? -16.581 14.030 21.821 1.00 83.50 87 GLY A C 1
ATOM 633 O O . GLY A 1 87 ? -17.009 12.933 21.497 1.00 83.50 87 GLY A O 1
ATOM 634 N N . ASP A 1 88 ? -15.296 14.349 21.822 1.00 90.06 88 ASP A N 1
ATOM 635 C CA . ASP A 1 88 ? -14.173 13.471 21.468 1.00 90.06 88 ASP A CA 1
ATOM 636 C C . ASP A 1 88 ? -13.160 13.657 22.602 1.00 90.06 88 ASP A C 1
ATOM 638 O O . ASP A 1 88 ? -12.451 14.675 22.651 1.00 90.06 88 ASP A O 1
ATOM 642 N N . LYS A 1 89 ? -13.282 12.827 23.644 1.00 84.25 89 LYS A N 1
ATOM 643 C CA . LYS A 1 89 ? -12.677 13.100 24.956 1.00 84.25 89 LYS A CA 1
ATOM 644 C C . LYS A 1 89 ? -11.169 12.861 24.948 1.00 84.25 89 LYS A C 1
ATOM 646 O O . LYS A 1 89 ? -10.428 13.662 25.532 1.00 84.25 89 LYS A O 1
ATOM 651 N N . ASP A 1 90 ? -10.706 11.843 24.242 1.00 89.38 90 ASP A N 1
ATOM 652 C CA . ASP A 1 90 ? -9.292 11.512 24.087 1.00 89.38 90 ASP A CA 1
ATOM 653 C C . ASP A 1 90 ? -8.630 12.180 22.857 1.00 89.38 90 ASP A C 1
ATOM 655 O O . ASP A 1 90 ? -7.394 12.249 22.750 1.00 89.38 90 ASP A O 1
ATOM 659 N N . GLY A 1 91 ? -9.427 12.759 21.954 1.00 93.88 91 GLY A N 1
ATOM 660 C CA . GLY A 1 91 ? -8.980 13.455 20.756 1.00 93.88 91 GLY A CA 1
ATOM 661 C C . GLY A 1 91 ? -8.469 12.527 19.656 1.00 93.88 91 GLY A C 1
ATOM 662 O O . GLY A 1 91 ? -7.524 12.929 18.959 1.00 93.88 91 GLY A O 1
ATOM 663 N N . ASP A 1 92 ? -8.929 11.280 19.576 1.00 93.00 92 ASP A N 1
ATOM 664 C CA . ASP A 1 92 ? -8.569 10.317 18.525 1.00 93.00 92 ASP A CA 1
ATOM 665 C C . ASP A 1 92 ? -9.382 10.527 17.222 1.00 93.00 92 ASP A C 1
ATOM 667 O O . ASP A 1 92 ? -8.913 10.225 16.117 1.00 93.00 92 ASP A O 1
ATOM 671 N N . GLY A 1 93 ? -10.542 11.185 17.332 1.00 93.94 93 GLY A N 1
ATOM 672 C CA . GLY A 1 93 ? -11.440 11.528 16.233 1.00 93.94 93 GLY A CA 1
ATOM 673 C C . GLY A 1 93 ? -12.688 10.648 16.094 1.00 93.94 93 GLY A C 1
ATOM 674 O O . GLY A 1 93 ? -13.446 10.861 15.134 1.00 93.94 93 GLY A O 1
ATOM 675 N N . LEU A 1 94 ? -12.917 9.681 16.983 1.00 91.12 94 LEU A N 1
ATOM 676 C CA . LEU A 1 94 ? -14.233 9.119 17.287 1.00 91.12 94 LEU A CA 1
ATOM 677 C C . LEU A 1 94 ? -14.936 10.033 18.299 1.00 91.12 94 LEU A C 1
ATOM 679 O O . LEU A 1 94 ? -14.309 10.712 19.100 1.00 91.12 94 LEU A O 1
ATOM 683 N N . THR A 1 95 ? -16.264 10.122 18.228 1.00 92.00 95 THR A N 1
ATOM 684 C CA . THR A 1 95 ? -17.012 10.747 19.323 1.00 92.00 95 THR A CA 1
ATOM 685 C C . THR A 1 95 ? -17.259 9.732 20.433 1.00 92.00 95 THR A C 1
ATOM 687 O O . THR A 1 95 ? -17.463 8.560 20.130 1.00 92.00 95 THR A O 1
ATOM 690 N N . ASN A 1 96 ? -17.417 10.184 21.677 1.00 82.50 96 ASN A N 1
ATOM 691 C CA . ASN A 1 96 ? -17.746 9.335 22.830 1.00 82.50 96 ASN A CA 1
ATOM 692 C C . ASN A 1 96 ? -18.944 8.404 22.535 1.00 82.50 96 ASN A C 1
ATOM 694 O O . ASN A 1 96 ? -18.981 7.234 22.904 1.00 82.50 96 ASN A O 1
ATOM 698 N N . GLY A 1 97 ? -19.945 8.910 21.802 1.00 82.38 97 GLY A N 1
ATOM 699 C CA . GLY A 1 97 ? -21.095 8.113 21.370 1.00 82.38 97 GLY A CA 1
ATOM 700 C C . GLY A 1 97 ? -20.788 7.077 20.276 1.00 82.38 97 GLY A C 1
ATOM 701 O O . GLY A 1 97 ? -21.495 6.074 20.187 1.00 82.38 97 GLY A O 1
ATOM 702 N N . GLN A 1 98 ? -19.782 7.301 19.425 1.00 89.44 98 GLN A N 1
ATOM 703 C CA . GLN A 1 98 ? -19.278 6.299 18.476 1.00 89.44 98 GLN A CA 1
ATOM 704 C C . GLN A 1 98 ? -18.463 5.225 19.195 1.00 89.44 98 GLN A C 1
ATOM 706 O O . GLN A 1 98 ? -18.635 4.048 18.890 1.00 89.44 98 GLN A O 1
ATOM 711 N N . GLU A 1 99 ? -17.642 5.617 20.162 1.00 90.38 99 GLU A N 1
ATOM 712 C CA . GLU A 1 99 ? -16.831 4.702 20.968 1.00 90.38 99 GLU A CA 1
ATOM 713 C C . GLU A 1 99 ? -17.714 3.737 21.755 1.00 90.38 99 GLU A C 1
ATOM 715 O O . GLU A 1 99 ? -17.576 2.523 21.627 1.00 90.38 99 GLU A O 1
ATOM 720 N N . ASN A 1 100 ? -18.773 4.245 22.389 1.00 79.94 100 ASN A N 1
ATOM 721 C CA . ASN A 1 100 ? -19.760 3.404 23.072 1.00 79.94 100 ASN A CA 1
ATOM 722 C C . ASN A 1 100 ? -20.498 2.433 22.132 1.00 79.94 100 ASN A C 1
ATOM 724 O O . ASN A 1 100 ? -20.905 1.347 22.547 1.00 79.94 100 ASN A O 1
ATOM 728 N N . GLN A 1 101 ? -20.665 2.775 20.847 1.00 85.19 101 GLN A N 1
ATOM 729 C CA . GLN A 1 101 ? -21.220 1.847 19.849 1.00 85.19 101 GLN A CA 1
ATOM 730 C C . GLN A 1 101 ? -20.219 0.772 19.411 1.00 85.19 101 GLN A C 1
ATOM 732 O O . GLN A 1 101 ? -20.639 -0.324 19.028 1.00 85.19 101 GLN A O 1
ATOM 737 N N . LEU A 1 102 ? -18.927 1.094 19.429 1.00 86.25 102 LEU A N 1
ATOM 738 C CA . LEU A 1 102 ? -17.826 0.198 19.075 1.00 86.25 102 LEU A CA 1
ATOM 739 C C . LEU A 1 102 ? -17.356 -0.645 20.270 1.00 86.25 102 LEU A C 1
ATOM 741 O O . LEU A 1 102 ? -16.771 -1.705 20.064 1.00 86.25 102 LEU A O 1
ATOM 745 N N . GLY A 1 103 ? -17.688 -0.224 21.493 1.00 86.88 103 GLY A N 1
ATOM 746 C CA . GLY A 1 103 ? -17.229 -0.824 22.743 1.00 86.88 103 GLY A CA 1
ATOM 747 C C . GLY A 1 103 ? -15.815 -0.401 23.139 1.00 86.88 103 GLY A C 1
ATOM 748 O O . GLY A 1 103 ? -15.213 -1.095 23.959 1.00 86.88 103 GLY A O 1
ATOM 749 N N . THR A 1 104 ? -15.296 0.674 22.540 1.00 89.25 104 THR A N 1
ATOM 750 C CA . THR A 1 104 ? -14.001 1.274 22.875 1.00 89.25 104 THR A CA 1
ATOM 751 C C . THR A 1 104 ? -14.115 2.215 24.077 1.00 89.25 104 THR A C 1
ATOM 753 O O . THR A 1 104 ? -15.223 2.499 24.532 1.00 89.25 104 THR A O 1
ATOM 756 N N . ASP A 1 105 ? -12.982 2.620 24.649 1.00 87.44 105 ASP A N 1
ATOM 757 C CA . ASP A 1 105 ? -12.886 3.429 25.867 1.00 87.44 105 ASP A CA 1
ATOM 758 C C . ASP A 1 105 ? -12.711 4.925 25.530 1.00 87.44 105 ASP A C 1
ATOM 760 O O . ASP A 1 105 ? -11.616 5.298 25.115 1.00 87.44 105 ASP A O 1
ATOM 764 N N . PRO A 1 106 ? -13.709 5.795 25.810 1.00 87.62 106 PRO A N 1
ATOM 765 C CA . PRO A 1 106 ? -13.652 7.232 25.508 1.00 87.62 106 PRO A CA 1
ATOM 766 C C . PRO A 1 106 ? -12.483 8.013 26.122 1.00 87.62 106 PRO A C 1
ATOM 768 O O . PRO A 1 106 ? -12.223 9.161 25.758 1.00 87.62 106 PRO A O 1
ATOM 771 N N . ASP A 1 107 ? -11.797 7.447 27.116 1.00 87.56 107 ASP A N 1
ATOM 772 C CA . ASP A 1 107 ? -10.620 8.050 27.742 1.00 87.56 107 ASP A CA 1
ATOM 773 C C . ASP A 1 107 ? -9.291 7.600 27.121 1.00 87.56 107 ASP A C 1
ATOM 775 O O . ASP A 1 107 ? -8.221 8.096 27.518 1.00 87.56 107 ASP A O 1
ATOM 779 N N . LYS A 1 108 ? -9.320 6.661 26.169 1.00 90.38 108 LYS A N 1
ATOM 780 C CA . LYS A 1 108 ? -8.125 6.078 25.565 1.00 90.38 108 LYS A CA 1
ATOM 781 C C . LYS A 1 108 ? -8.183 6.08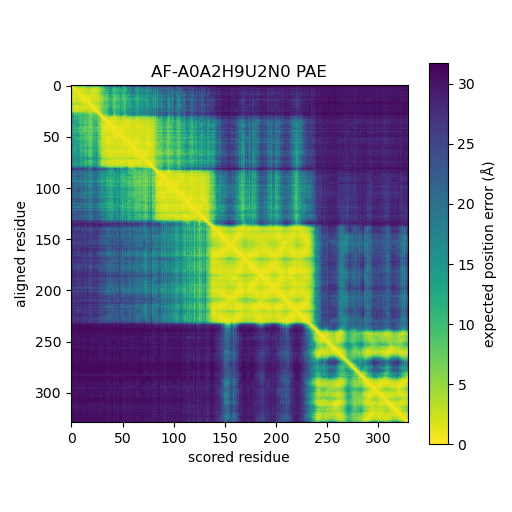2 24.049 1.00 90.38 108 LYS A C 1
ATOM 783 O O . LYS A 1 108 ? -8.824 5.235 23.455 1.00 90.38 108 LYS A O 1
ATOM 788 N N . LYS A 1 109 ? -7.242 6.843 23.479 1.00 94.62 109 LYS A N 1
ATOM 789 C CA . LYS A 1 109 ? -7.000 6.844 22.032 1.00 94.62 109 LYS A CA 1
ATOM 790 C C . LYS A 1 109 ? -6.827 5.454 21.455 1.00 94.62 109 LYS A C 1
ATOM 792 O O . LYS A 1 109 ? -7.154 5.277 20.306 1.00 94.62 109 LYS A O 1
ATOM 797 N N . ASP A 1 110 ? -6.226 4.549 22.218 1.00 93.06 110 ASP A N 1
ATOM 798 C CA . ASP A 1 110 ? -5.873 3.180 21.854 1.00 93.06 110 ASP A CA 1
ATOM 799 C C . ASP A 1 110 ? -6.413 2.276 22.971 1.00 93.06 110 ASP A C 1
ATOM 801 O O . ASP A 1 110 ? -5.838 2.208 24.073 1.00 93.06 110 ASP A O 1
ATOM 805 N N . THR A 1 111 ? -7.582 1.680 22.734 1.00 93.75 111 THR A N 1
ATOM 806 C CA . THR A 1 111 ? -8.324 0.932 23.753 1.00 93.75 111 THR A CA 1
ATOM 807 C C . THR A 1 111 ? -7.638 -0.385 24.106 1.00 93.75 111 THR A C 1
ATOM 809 O O . THR A 1 111 ? -7.590 -0.760 25.289 1.00 93.75 111 THR A O 1
ATOM 812 N N . ASP A 1 112 ? -7.106 -1.100 23.115 1.00 89.38 112 ASP A N 1
ATOM 813 C CA . ASP A 1 112 ? -6.508 -2.423 23.307 1.00 89.38 112 ASP A CA 1
ATOM 814 C C . ASP A 1 112 ? -4.993 -2.404 23.586 1.00 89.38 112 ASP A C 1
ATOM 816 O O . ASP A 1 112 ? -4.438 -3.381 24.114 1.00 89.38 112 ASP A O 1
ATOM 820 N N . GLY A 1 113 ? -4.352 -1.258 23.370 1.00 90.56 113 GLY A N 1
ATOM 821 C CA . GLY A 1 113 ? -2.981 -0.961 23.751 1.00 90.56 113 GLY A CA 1
ATOM 822 C C . GLY A 1 113 ? -1.927 -1.473 22.772 1.00 90.56 113 GLY A C 1
ATOM 823 O O . GLY A 1 113 ? -0.794 -1.737 23.207 1.00 90.56 113 GLY A O 1
ATOM 824 N N . ASP A 1 114 ? -2.260 -1.672 21.499 1.00 82.06 114 ASP A N 1
ATOM 825 C CA . ASP A 1 114 ? -1.313 -2.154 20.489 1.00 82.06 114 ASP A CA 1
ATOM 826 C C . ASP A 1 114 ? -0.450 -1.054 19.838 1.00 82.06 114 ASP A C 1
ATOM 828 O O . ASP A 1 114 ? 0.565 -1.342 19.181 1.00 82.06 114 ASP A O 1
ATOM 832 N N . GLY A 1 115 ? -0.772 0.207 20.129 1.00 85.69 115 GLY A N 1
ATOM 833 C CA . GLY A 1 115 ? -0.080 1.399 19.661 1.00 85.69 115 GLY A CA 1
ATOM 834 C C . GLY A 1 115 ? -0.755 2.112 18.489 1.00 85.69 115 GLY A C 1
ATOM 835 O O . GLY A 1 115 ? -0.097 2.970 17.880 1.00 85.69 115 GLY A O 1
ATOM 836 N N . ILE A 1 116 ? -2.000 1.771 18.156 1.00 82.75 116 ILE A N 1
ATOM 837 C CA . ILE A 1 116 ? -2.796 2.395 17.097 1.00 82.75 116 ILE A CA 1
ATOM 838 C C . ILE A 1 116 ? -4.074 2.967 17.695 1.00 82.75 116 ILE A C 1
ATOM 840 O O . ILE A 1 116 ? -4.730 2.326 18.495 1.00 82.75 116 ILE A O 1
ATOM 844 N N . ASP A 1 117 ? -4.402 4.203 17.314 1.00 92.50 117 ASP A N 1
ATOM 845 C CA . ASP A 1 117 ? -5.595 4.850 17.846 1.00 92.50 117 ASP A CA 1
ATOM 846 C C . ASP A 1 117 ? -6.884 4.210 17.255 1.00 92.50 117 ASP A C 1
ATOM 848 O O . ASP A 1 117 ? -6.934 3.970 16.041 1.00 92.50 117 ASP A O 1
ATOM 852 N N . ASP A 1 118 ? -7.950 4.038 18.040 1.00 91.19 118 ASP A N 1
ATOM 853 C CA . ASP A 1 118 ? -9.204 3.350 17.700 1.00 91.19 118 ASP A CA 1
ATOM 854 C C . ASP A 1 118 ? -9.842 3.914 16.419 1.00 91.19 118 ASP A C 1
ATOM 856 O O . ASP A 1 118 ? -10.269 3.183 15.517 1.00 91.19 118 ASP A O 1
ATOM 860 N N . LYS A 1 119 ? -9.852 5.244 16.257 1.00 91.88 119 LYS A N 1
ATOM 861 C CA . LYS A 1 119 ? -10.310 5.912 15.030 1.00 91.88 119 LYS A CA 1
ATOM 862 C C . LYS A 1 119 ? -9.544 5.455 13.796 1.00 91.88 119 LYS A C 1
ATOM 864 O O . LYS A 1 119 ? -10.125 5.335 12.709 1.00 91.88 119 LYS A O 1
ATOM 869 N N . THR A 1 120 ? -8.235 5.261 13.939 1.00 85.50 120 THR A N 1
ATOM 870 C CA . THR A 1 120 ? -7.370 4.791 12.855 1.00 85.50 120 THR A CA 1
ATOM 871 C C . THR A 1 120 ? -7.740 3.367 12.494 1.00 85.50 120 THR A C 1
ATOM 873 O O . THR A 1 120 ? -7.825 3.057 11.306 1.00 85.50 120 THR A O 1
ATOM 876 N N . GLU A 1 121 ? -8.012 2.522 13.475 1.00 86.81 121 GLU A N 1
ATOM 877 C CA . GLU A 1 121 ? -8.432 1.148 13.240 1.00 86.81 121 GLU A CA 1
ATOM 878 C C . GLU A 1 121 ? -9.793 1.072 12.563 1.00 86.81 121 GLU A C 1
ATOM 880 O O . GLU A 1 121 ? -9.937 0.393 11.550 1.00 86.81 121 GLU A O 1
ATOM 885 N N . VAL A 1 122 ? -10.764 1.864 13.017 1.00 85.69 122 VAL A N 1
ATOM 886 C CA . VAL A 1 122 ? -12.095 1.956 12.399 1.00 85.69 122 VAL A CA 1
ATOM 887 C C . VAL A 1 122 ? -12.009 2.442 10.949 1.00 85.69 122 VAL A C 1
ATOM 889 O O . VAL A 1 122 ? -12.620 1.846 10.054 1.00 85.69 122 VAL A O 1
ATOM 892 N N . ASP A 1 123 ? -11.231 3.496 10.675 1.00 79.94 123 ASP A N 1
ATOM 893 C CA . ASP A 1 123 ? -11.011 3.999 9.308 1.00 79.94 123 ASP A CA 1
ATOM 894 C C . ASP A 1 123 ? -10.307 2.972 8.417 1.00 79.94 123 ASP A C 1
ATOM 896 O O . ASP A 1 123 ? -10.543 2.911 7.204 1.00 79.94 123 ASP A O 1
ATOM 900 N N . ASN A 1 124 ? -9.442 2.168 9.029 1.00 69.25 124 ASN A N 1
ATOM 901 C CA . ASN A 1 124 ? -8.724 1.076 8.404 1.00 69.25 124 ASN A CA 1
ATOM 902 C C . ASN A 1 124 ? -9.365 -0.277 8.726 1.00 69.25 124 ASN A C 1
ATOM 904 O O . ASN A 1 124 ? -8.636 -1.246 8.749 1.00 69.25 124 ASN A O 1
ATOM 908 N N . GLY A 1 125 ? -10.673 -0.384 8.980 1.00 71.38 125 GLY A N 1
ATOM 909 C CA . GLY A 1 125 ? -11.385 -1.662 9.123 1.00 71.38 125 GLY A CA 1
ATOM 910 C C . GLY A 1 125 ? -10.756 -2.764 10.004 1.00 71.38 125 GLY A C 1
ATOM 911 O O . GLY A 1 125 ? -11.056 -3.932 9.740 1.00 71.38 125 GLY A O 1
ATOM 912 N N . SER A 1 126 ? -9.890 -2.440 10.973 1.00 76.56 126 SER A N 1
ATOM 913 C CA . SER A 1 126 ? -9.448 -3.347 12.049 1.00 76.56 126 SER A CA 1
ATOM 914 C C . SER A 1 126 ? -10.446 -3.352 13.203 1.00 76.56 126 SER A C 1
ATOM 916 O O . SER A 1 126 ? -11.441 -2.618 13.196 1.00 76.56 126 SER A O 1
ATOM 918 N N . ASN A 1 127 ? -10.210 -4.240 14.165 1.00 84.81 127 ASN A N 1
ATOM 919 C CA . ASN A 1 127 ? -10.964 -4.314 15.401 1.00 84.81 127 ASN A CA 1
ATOM 920 C C . ASN A 1 127 ? -10.236 -3.583 16.550 1.00 84.81 127 ASN A C 1
ATOM 922 O O . ASN A 1 127 ? -9.315 -4.186 17.090 1.00 84.81 127 ASN A O 1
ATOM 926 N N . PRO A 1 128 ? -10.737 -2.424 17.026 1.00 90.00 128 PRO A N 1
ATOM 927 C CA . PRO A 1 128 ? -10.098 -1.614 18.079 1.00 90.00 128 PRO A CA 1
ATOM 928 C C . PRO A 1 128 ? -10.139 -2.216 19.496 1.00 90.00 128 PRO A C 1
ATOM 930 O O . PRO A 1 128 ? -9.972 -1.545 20.508 1.00 90.00 128 PRO A O 1
ATOM 933 N N . LEU A 1 129 ? -10.471 -3.502 19.591 1.00 91.81 129 LEU A N 1
ATOM 934 C CA . LEU A 1 129 ? -10.570 -4.264 20.834 1.00 91.81 129 LEU A CA 1
ATOM 935 C C . LEU A 1 129 ? -9.696 -5.526 20.792 1.00 91.81 129 LEU A C 1
ATOM 937 O O . LEU A 1 129 ? -9.812 -6.384 21.676 1.00 91.81 129 LEU A O 1
ATOM 941 N N . ASP A 1 130 ? -8.896 -5.711 19.742 1.00 85.69 130 ASP A N 1
ATOM 942 C CA . ASP A 1 130 ? -8.019 -6.864 19.570 1.00 85.69 130 ASP A CA 1
ATOM 943 C C . ASP A 1 130 ? -6.596 -6.422 19.255 1.00 85.69 130 ASP A C 1
ATOM 945 O O . ASP A 1 130 ? -6.224 -6.275 18.098 1.00 85.69 130 ASP A O 1
ATOM 949 N N . VAL A 1 131 ? -5.767 -6.432 20.300 1.00 85.31 131 VAL A N 1
ATOM 950 C CA . VAL A 1 131 ? -4.325 -6.129 20.275 1.00 85.31 131 VAL A CA 1
ATOM 951 C C . VAL A 1 131 ? -3.504 -6.939 19.244 1.00 85.31 131 VAL A C 1
ATOM 953 O O . VAL A 1 131 ? -2.294 -6.756 19.095 1.00 85.31 131 VAL A O 1
ATOM 956 N N . ASN A 1 132 ? -4.104 -7.943 18.591 1.00 77.69 132 ASN A N 1
ATOM 957 C CA . ASN A 1 132 ? -3.489 -8.746 17.531 1.00 77.69 132 ASN A CA 1
ATOM 958 C C . ASN A 1 132 ? -4.038 -8.439 16.120 1.00 77.69 132 ASN A C 1
ATOM 960 O O . ASN A 1 132 ? -3.608 -9.103 15.169 1.00 77.69 132 ASN A O 1
ATOM 964 N N . ASP A 1 133 ? -4.939 -7.465 15.968 1.00 69.00 133 ASP A N 1
ATOM 965 C CA . ASP A 1 133 ? -5.492 -6.953 14.704 1.00 69.00 133 ASP A CA 1
ATOM 966 C C . ASP A 1 133 ? -5.239 -5.439 14.505 1.00 69.00 133 ASP A C 1
ATOM 968 O O . ASP A 1 133 ? -6.175 -4.703 14.218 1.00 69.00 133 ASP A O 1
ATOM 972 N N . PRO A 1 134 ? -3.979 -4.964 14.535 1.00 64.56 134 PRO A N 1
ATOM 973 C CA . PRO A 1 134 ? -3.676 -3.529 14.525 1.00 64.56 134 PRO A CA 1
ATOM 974 C C . PRO A 1 134 ? -4.251 -2.755 13.339 1.00 64.56 134 PRO A C 1
ATOM 976 O O . PRO A 1 134 ? -4.641 -1.598 13.448 1.00 64.56 134 PRO A O 1
ATOM 979 N N . LEU A 1 135 ? -4.248 -3.342 12.138 1.00 61.19 135 LEU A N 1
ATOM 980 C CA . LEU A 1 135 ? -4.689 -2.653 10.923 1.00 61.19 135 LEU A CA 1
ATOM 981 C C . LEU A 1 135 ? -5.305 -3.642 9.931 1.00 61.19 135 LEU A C 1
ATOM 983 O O . LEU A 1 135 ? -4.599 -4.388 9.238 1.00 61.19 135 LEU A O 1
ATOM 987 N N . ASN A 1 136 ? -6.622 -3.534 9.754 1.00 54.97 136 ASN A N 1
ATOM 988 C CA . ASN A 1 136 ? -7.327 -3.973 8.551 1.00 54.97 136 ASN A CA 1
ATOM 989 C C . ASN A 1 136 ? -7.307 -5.501 8.300 1.00 54.97 136 ASN A C 1
ATOM 991 O O . ASN A 1 136 ? -7.098 -5.946 7.164 1.00 54.97 136 ASN A O 1
ATOM 995 N N . GLY A 1 137 ? -7.485 -6.336 9.332 1.00 57.56 137 GLY A N 1
ATOM 996 C CA . GLY A 1 137 ? -7.510 -7.796 9.175 1.00 57.56 137 GLY A CA 1
ATOM 997 C C . GLY A 1 137 ? -6.149 -8.374 8.770 1.00 57.56 137 GLY A C 1
ATOM 998 O O . GLY A 1 137 ? -6.072 -9.290 7.939 1.00 57.56 137 GLY A O 1
ATOM 999 N N . GLY A 1 138 ? -5.074 -7.778 9.297 1.00 66.12 138 GLY A N 1
ATOM 1000 C CA . GLY A 1 138 ? -3.673 -8.105 9.018 1.00 66.12 138 GLY A CA 1
ATOM 1001 C C . GLY A 1 138 ? -3.234 -7.858 7.574 1.00 66.12 138 GLY A C 1
ATOM 1002 O O . GLY A 1 138 ? -2.466 -8.652 7.020 1.00 66.12 138 GLY A O 1
ATOM 1003 N N . MET A 1 139 ? -3.719 -6.782 6.943 1.00 79.38 139 MET A N 1
ATOM 1004 C CA . MET A 1 139 ? -3.239 -6.414 5.612 1.00 79.38 139 MET A CA 1
ATOM 1005 C C . MET A 1 139 ? -1.772 -5.986 5.632 1.00 79.38 139 MET A C 1
ATOM 1007 O O . MET A 1 139 ? -1.353 -5.126 6.400 1.00 79.38 139 MET A O 1
ATOM 1011 N N . THR A 1 140 ? -0.982 -6.567 4.736 1.00 88.19 140 THR A N 1
ATOM 1012 C CA . THR A 1 140 ? 0.458 -6.324 4.645 1.00 88.19 140 THR A CA 1
ATOM 1013 C C . THR A 1 140 ? 0.943 -6.399 3.199 1.00 88.19 140 THR A C 1
ATOM 1015 O O . THR A 1 140 ? 0.219 -6.822 2.293 1.00 88.19 140 THR A O 1
ATOM 1018 N N . LEU A 1 141 ? 2.186 -5.981 2.966 1.00 92.75 141 LEU A N 1
ATOM 1019 C CA . LEU A 1 141 ? 2.879 -6.295 1.721 1.00 92.75 141 LEU A CA 1
ATOM 1020 C C . LEU A 1 141 ? 3.246 -7.781 1.742 1.00 92.75 141 LEU A C 1
ATOM 1022 O O . LEU A 1 141 ? 3.984 -8.209 2.630 1.00 92.75 141 LEU A O 1
ATOM 1026 N N . ASP A 1 142 ? 2.783 -8.545 0.753 1.00 94.06 142 ASP A N 1
ATOM 1027 C CA . ASP A 1 142 ? 3.132 -9.962 0.623 1.00 94.06 142 ASP A CA 1
ATOM 1028 C C . ASP A 1 142 ? 4.653 -10.120 0.571 1.00 94.06 142 ASP A C 1
ATOM 1030 O O . ASP A 1 142 ? 5.339 -9.351 -0.118 1.00 94.06 142 ASP A O 1
ATOM 1034 N N . GLU A 1 143 ? 5.190 -11.065 1.334 1.00 89.00 143 GLU A N 1
ATOM 1035 C CA . GLU A 1 143 ? 6.617 -11.147 1.627 1.00 89.00 143 GLU A CA 1
ATOM 1036 C C . GLU A 1 143 ? 7.437 -11.300 0.335 1.00 89.00 143 GLU A C 1
ATOM 1038 O O . GLU A 1 143 ? 7.208 -12.201 -0.468 1.00 89.00 143 GLU A O 1
ATOM 1043 N N . ASN A 1 144 ? 8.422 -10.419 0.128 1.00 87.94 144 ASN A N 1
ATOM 1044 C CA . ASN A 1 144 ? 9.270 -10.398 -1.073 1.00 87.94 144 ASN A CA 1
ATOM 1045 C C . ASN A 1 144 ? 8.496 -10.258 -2.405 1.00 87.94 144 ASN A C 1
ATOM 1047 O O . ASN A 1 144 ? 9.007 -10.640 -3.460 1.00 87.94 144 ASN A O 1
ATOM 1051 N N . SER A 1 145 ? 7.275 -9.713 -2.384 1.00 92.19 145 SER A N 1
ATOM 1052 C CA . SER A 1 145 ? 6.453 -9.537 -3.588 1.00 92.19 145 SER A CA 1
ATOM 1053 C C . SER A 1 145 ? 6.840 -8.321 -4.433 1.00 92.19 145 SER A C 1
ATOM 1055 O O . SER A 1 145 ? 6.455 -8.251 -5.613 1.00 92.19 145 SER A O 1
ATOM 1057 N N . ILE A 1 146 ? 7.594 -7.363 -3.866 1.00 96.69 146 ILE A N 1
ATOM 1058 C CA . ILE A 1 146 ? 8.080 -6.220 -4.638 1.00 96.69 146 ILE A CA 1
ATOM 1059 C C . ILE A 1 146 ? 9.021 -6.696 -5.747 1.00 96.69 146 ILE A C 1
ATOM 1061 O O . ILE A 1 146 ? 9.961 -7.459 -5.526 1.00 96.69 146 ILE A O 1
ATOM 1065 N N . ARG A 1 147 ? 8.767 -6.248 -6.975 1.00 88.56 147 ARG A N 1
ATOM 1066 C CA . ARG A 1 147 ? 9.530 -6.678 -8.149 1.00 88.56 147 ARG A CA 1
ATOM 1067 C C . ARG A 1 147 ? 9.577 -5.615 -9.228 1.00 88.56 147 ARG A C 1
ATOM 1069 O O . ARG A 1 147 ? 8.680 -4.778 -9.344 1.00 88.56 147 ARG A O 1
ATOM 1076 N N . VAL A 1 148 ? 10.598 -5.713 -10.069 1.00 74.06 148 VAL A N 1
ATOM 1077 C CA . VAL A 1 148 ? 10.724 -4.891 -11.270 1.00 74.06 148 VAL A CA 1
ATOM 1078 C C . VAL A 1 148 ? 9.899 -5.507 -12.399 1.00 74.06 148 VAL A C 1
ATOM 1080 O O . VAL A 1 148 ? 10.042 -6.685 -12.715 1.00 74.06 148 VAL A O 1
ATOM 1083 N N . ILE A 1 149 ? 9.017 -4.707 -12.991 1.00 76.00 149 I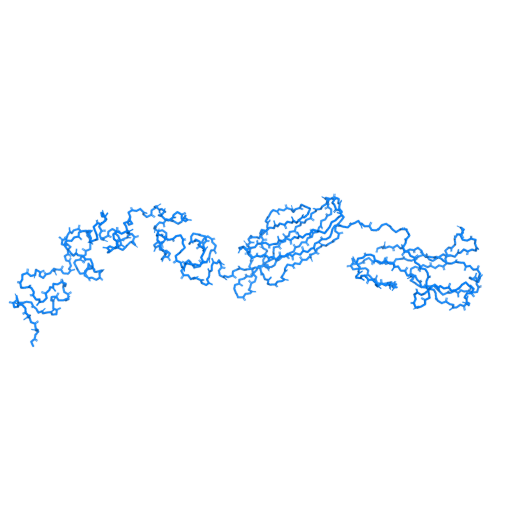LE A N 1
ATOM 1084 C CA . ILE A 1 149 ? 8.251 -5.038 -14.200 1.00 76.00 149 ILE A CA 1
ATOM 1085 C C . ILE A 1 149 ? 9.019 -4.590 -15.443 1.00 76.00 149 ILE A C 1
ATOM 1087 O O . ILE A 1 149 ? 9.008 -5.276 -16.463 1.00 76.00 149 ILE A O 1
ATOM 1091 N N . ARG A 1 150 ? 9.691 -3.438 -15.354 1.00 76.25 150 ARG A N 1
ATOM 1092 C CA . ARG A 1 150 ? 10.495 -2.859 -16.431 1.00 76.25 150 ARG A CA 1
ATOM 1093 C C . ARG A 1 150 ? 11.712 -2.159 -15.843 1.00 76.25 150 ARG A C 1
ATOM 1095 O O . ARG A 1 150 ? 11.541 -1.348 -14.935 1.00 76.25 150 ARG A O 1
ATOM 1102 N N . ASP A 1 151 ? 12.895 -2.475 -16.364 1.00 65.06 151 ASP A N 1
ATOM 1103 C CA . ASP A 1 151 ? 14.175 -1.914 -15.918 1.00 65.06 151 ASP A CA 1
ATOM 1104 C C . ASP A 1 151 ? 14.991 -1.332 -17.085 1.00 65.06 151 ASP A C 1
ATOM 1106 O O . ASP A 1 151 ? 14.646 -1.544 -18.251 1.00 65.06 151 ASP A O 1
ATOM 1110 N N . ASN A 1 152 ? 16.112 -0.680 -16.764 1.00 63.22 152 ASN A N 1
ATOM 1111 C CA . ASN A 1 152 ? 17.112 -0.166 -17.704 1.00 63.22 152 ASN A CA 1
ATOM 1112 C C . ASN A 1 152 ? 16.603 0.959 -18.618 1.00 63.22 152 ASN A C 1
ATOM 1114 O O . ASN A 1 152 ? 17.057 1.101 -19.756 1.00 63.22 152 ASN A O 1
ATOM 1118 N N . ALA A 1 153 ? 15.680 1.784 -18.123 1.00 58.53 153 ALA A N 1
ATOM 1119 C CA . ALA A 1 153 ? 15.223 2.973 -18.828 1.00 58.53 153 ALA A CA 1
ATOM 1120 C C . ALA A 1 153 ? 16.377 3.934 -19.155 1.00 58.53 153 ALA A C 1
ATOM 1122 O O . ALA A 1 153 ? 17.302 4.132 -18.359 1.00 58.53 153 ALA A O 1
ATOM 1123 N N . LEU A 1 154 ? 16.296 4.582 -20.321 1.00 60.84 154 LEU A N 1
ATOM 1124 C CA . LEU A 1 154 ? 17.241 5.635 -20.672 1.00 60.84 154 LEU A CA 1
ATOM 1125 C C . LEU A 1 154 ? 17.063 6.835 -19.726 1.00 60.84 154 LEU A C 1
ATOM 1127 O O . LEU A 1 154 ? 15.932 7.208 -19.406 1.00 60.84 154 LEU A O 1
ATOM 1131 N N . PRO A 1 155 ? 18.155 7.505 -19.322 1.00 71.25 155 PRO A N 1
ATOM 1132 C CA . PRO A 1 155 ? 18.100 8.668 -18.443 1.00 71.25 155 PRO A CA 1
ATOM 1133 C C . PRO A 1 155 ? 17.675 9.936 -19.212 1.00 71.25 155 PRO A C 1
ATOM 1135 O O . PRO A 1 155 ? 18.449 10.884 -19.349 1.00 71.25 155 PRO A O 1
ATOM 1138 N N . ASN A 1 156 ? 16.460 9.962 -19.770 1.00 68.31 156 ASN A N 1
ATOM 1139 C CA . ASN A 1 156 ? 15.939 11.054 -20.608 1.00 68.31 156 ASN A CA 1
ATOM 1140 C C . ASN A 1 156 ? 14.641 11.700 -20.075 1.00 68.31 156 ASN A C 1
ATOM 1142 O O . ASN A 1 156 ? 14.046 12.515 -20.780 1.00 68.31 156 ASN A O 1
ATOM 1146 N N . ASN A 1 157 ? 14.210 11.368 -18.850 1.00 78.62 157 ASN A N 1
ATOM 1147 C CA . ASN A 1 157 ? 12.921 11.760 -18.249 1.00 78.62 157 ASN A CA 1
ATOM 1148 C C . ASN A 1 157 ? 11.666 11.351 -19.052 1.00 78.62 157 ASN A C 1
ATOM 1150 O O . ASN A 1 157 ? 10.584 11.881 -18.803 1.00 78.62 157 ASN A O 1
ATOM 1154 N N . VAL A 1 158 ? 11.792 10.452 -20.027 1.00 76.75 158 VAL A N 1
ATOM 1155 C CA . VAL A 1 158 ? 10.685 9.983 -20.875 1.00 76.75 158 VAL A CA 1
ATOM 1156 C C . VAL A 1 158 ? 10.549 8.473 -20.754 1.00 76.75 158 VAL A C 1
ATOM 1158 O O . VAL A 1 158 ? 9.463 7.978 -20.460 1.00 76.75 158 VAL A O 1
ATOM 1161 N N . ASP A 1 159 ? 11.651 7.751 -20.937 1.00 69.12 159 ASP A N 1
ATOM 1162 C CA . ASP A 1 159 ? 11.725 6.328 -20.660 1.00 69.12 159 ASP A CA 1
ATOM 1163 C C . ASP A 1 159 ? 11.657 6.094 -19.154 1.00 69.12 159 ASP A C 1
ATOM 1165 O O . ASP A 1 159 ? 12.183 6.859 -18.339 1.00 69.12 159 ASP A O 1
ATOM 1169 N N . SER A 1 160 ? 10.966 5.023 -18.784 1.00 76.12 160 SER A N 1
ATOM 1170 C CA . SER A 1 160 ? 10.577 4.785 -17.406 1.00 76.12 160 SER A CA 1
ATOM 1171 C C . SER A 1 160 ? 10.774 3.336 -17.001 1.00 76.12 160 SER A C 1
ATOM 1173 O O . SER A 1 160 ? 10.408 2.428 -17.753 1.00 76.12 160 SER A O 1
ATOM 1175 N N . ASN A 1 161 ? 11.232 3.139 -15.773 1.00 67.69 161 ASN A N 1
ATOM 1176 C CA . ASN A 1 161 ? 11.166 1.855 -15.096 1.00 67.69 161 ASN A CA 1
ATOM 1177 C C . ASN A 1 161 ? 9.794 1.702 -14.427 1.00 67.69 161 ASN A C 1
ATOM 1179 O O . ASN A 1 161 ? 9.133 2.690 -14.100 1.00 67.69 161 ASN A O 1
ATOM 1183 N N . GLU A 1 162 ? 9.357 0.465 -14.228 1.00 83.56 162 GLU A N 1
ATOM 1184 C CA . GLU A 1 162 ? 8.076 0.138 -13.600 1.00 83.56 162 GLU A CA 1
ATOM 1185 C C . GLU A 1 162 ? 8.299 -0.954 -12.558 1.00 83.56 162 GLU A C 1
ATOM 1187 O O . GLU A 1 162 ? 8.967 -1.953 -12.831 1.00 83.56 162 GLU A O 1
ATOM 1192 N N . VAL A 1 163 ? 7.729 -0.777 -11.371 1.00 81.56 163 VAL A N 1
ATOM 1193 C CA . VAL A 1 163 ? 7.774 -1.738 -10.267 1.00 81.56 163 VAL A CA 1
ATOM 1194 C C . VAL A 1 163 ? 6.362 -2.074 -9.806 1.00 81.56 163 VAL A C 1
ATOM 1196 O O . VAL A 1 163 ? 5.421 -1.312 -10.033 1.00 81.56 163 VAL A O 1
ATOM 1199 N N . ALA A 1 164 ? 6.212 -3.219 -9.151 1.00 87.06 164 ALA A N 1
ATOM 1200 C CA . ALA A 1 164 ? 4.945 -3.655 -8.588 1.00 87.06 164 ALA A CA 1
ATOM 1201 C C . ALA A 1 164 ? 5.146 -4.354 -7.244 1.00 87.06 164 ALA A C 1
ATOM 1203 O O . ALA A 1 164 ? 6.163 -5.018 -7.055 1.00 87.06 164 ALA A O 1
ATOM 1204 N N . VAL A 1 165 ? 4.165 -4.247 -6.350 1.00 97.31 165 VAL A N 1
ATOM 1205 C CA . VAL A 1 165 ? 4.106 -4.959 -5.062 1.00 97.31 165 VAL A CA 1
ATOM 1206 C C . VAL A 1 165 ? 2.701 -5.521 -4.857 1.00 97.31 165 VAL A C 1
ATOM 1208 O O . VAL A 1 165 ? 1.735 -4.945 -5.362 1.00 97.31 165 VAL A O 1
ATOM 1211 N N . THR A 1 166 ? 2.586 -6.644 -4.152 1.00 97.00 166 THR A N 1
ATOM 1212 C CA . THR A 1 166 ? 1.298 -7.277 -3.848 1.00 97.00 166 THR A CA 1
ATOM 1213 C C . THR A 1 166 ? 0.906 -6.987 -2.403 1.00 97.00 166 THR A C 1
ATOM 1215 O O . THR A 1 166 ? 1.737 -7.074 -1.502 1.00 97.00 166 THR A O 1
ATOM 1218 N N . VAL A 1 167 ? -0.364 -6.657 -2.184 1.00 94.75 167 VAL A N 1
ATOM 1219 C CA . VAL A 1 167 ? -0.970 -6.514 -0.857 1.00 94.75 167 VAL A CA 1
ATOM 1220 C C . VAL A 1 167 ? -1.873 -7.706 -0.594 1.00 94.75 167 VAL A C 1
ATOM 1222 O O . VAL A 1 167 ? -2.700 -8.051 -1.443 1.00 94.75 167 VAL A O 1
ATOM 1225 N N . VAL A 1 168 ? -1.733 -8.308 0.582 1.00 90.44 168 VAL A N 1
ATOM 1226 C CA . VAL A 1 168 ? -2.530 -9.453 1.038 1.00 90.44 168 VAL A CA 1
ATOM 1227 C C . VAL A 1 168 ? -3.139 -9.183 2.409 1.00 90.44 168 VAL A C 1
ATOM 1229 O O . VAL A 1 168 ? -2.630 -8.334 3.129 1.00 90.44 168 VAL A O 1
ATOM 1232 N N . ASP A 1 169 ? -4.212 -9.892 2.765 1.00 83.44 169 ASP A N 1
ATOM 1233 C CA . ASP A 1 169 ? -4.722 -9.972 4.146 1.00 83.44 169 ASP A CA 1
ATOM 1234 C C . ASP A 1 169 ? -3.919 -10.950 5.021 1.00 83.44 169 ASP A C 1
ATOM 1236 O O . ASP A 1 169 ? -3.018 -11.636 4.533 1.00 83.44 169 ASP A O 1
ATOM 1240 N N . ALA A 1 170 ? -4.294 -11.078 6.300 1.00 74.44 170 ALA A N 1
ATOM 1241 C CA . ALA A 1 170 ? -3.687 -12.026 7.240 1.00 74.44 170 ALA A CA 1
ATOM 1242 C C . ALA A 1 170 ? -3.712 -13.486 6.755 1.00 74.44 170 ALA A C 1
ATOM 1244 O O . ALA A 1 170 ? -2.884 -14.301 7.164 1.00 74.44 170 ALA A O 1
ATOM 1245 N N . ALA A 1 171 ? -4.667 -13.841 5.892 1.00 76.25 171 ALA A N 1
ATOM 1246 C CA . ALA A 1 171 ? -4.799 -15.179 5.328 1.00 76.25 171 ALA A CA 1
ATOM 1247 C C . ALA A 1 171 ? -4.002 -15.363 4.020 1.00 76.25 171 ALA A C 1
ATOM 1249 O O . ALA A 1 171 ? -4.049 -16.444 3.428 1.00 76.25 171 ALA A O 1
ATOM 1250 N N . GLY A 1 172 ? -3.262 -14.341 3.573 1.00 82.19 172 GLY A N 1
ATOM 1251 C CA . GLY A 1 172 ? -2.458 -14.358 2.352 1.00 82.19 172 GLY A CA 1
ATOM 1252 C C . GLY A 1 172 ? -3.263 -14.134 1.068 1.00 82.19 172 GLY A C 1
ATOM 1253 O O . GLY A 1 172 ? -2.751 -14.385 -0.023 1.00 82.19 172 GLY A O 1
ATOM 1254 N N . ASN A 1 173 ? -4.521 -13.689 1.157 1.00 85.75 173 ASN A N 1
ATOM 1255 C CA . ASN A 1 173 ? -5.339 -13.423 -0.026 1.00 85.75 173 ASN A CA 1
ATOM 1256 C C . ASN A 1 173 ? -5.101 -12.002 -0.540 1.00 85.75 173 ASN A C 1
ATOM 1258 O O . ASN A 1 173 ? -5.120 -11.069 0.263 1.00 85.75 173 ASN A O 1
ATOM 1262 N N . PRO A 1 174 ? -4.971 -11.798 -1.862 1.00 92.06 174 PRO A N 1
ATOM 1263 C CA . PRO A 1 174 ? -4.747 -10.476 -2.431 1.00 92.06 174 PRO A CA 1
ATOM 1264 C C . PRO A 1 174 ? -5.916 -9.519 -2.169 1.00 92.06 174 PRO A C 1
ATOM 1266 O O . PRO A 1 174 ? -7.085 -9.920 -2.220 1.00 92.06 174 PRO A O 1
ATOM 1269 N N . LYS A 1 175 ? -5.604 -8.238 -1.930 1.00 89.94 175 LYS A N 1
ATOM 1270 C CA . LYS A 1 175 ? -6.600 -7.196 -1.633 1.00 89.94 175 LYS A CA 1
ATOM 1271 C C . LYS A 1 175 ? -6.537 -6.015 -2.583 1.00 89.94 175 LYS A C 1
ATOM 1273 O O . LYS A 1 175 ? -5.549 -5.286 -2.644 1.00 89.94 175 LYS A O 1
ATOM 1278 N N . ALA A 1 176 ? -7.643 -5.817 -3.292 1.00 90.25 176 ALA A N 1
ATOM 1279 C CA . ALA A 1 176 ? -7.875 -4.702 -4.198 1.00 90.25 176 ALA A CA 1
ATOM 1280 C C . ALA A 1 176 ? -8.299 -3.429 -3.454 1.00 90.25 176 ALA A C 1
ATOM 1282 O O . ALA A 1 176 ? -8.920 -3.505 -2.396 1.00 90.25 176 ALA A O 1
ATOM 1283 N N . GLY A 1 177 ? -8.038 -2.261 -4.045 1.00 84.75 177 GLY A N 1
ATOM 1284 C CA . GLY A 1 177 ? -8.487 -0.974 -3.503 1.00 84.75 177 GLY A CA 1
ATOM 1285 C C . GLY A 1 177 ? -7.618 -0.400 -2.379 1.00 84.75 177 GLY A C 1
ATOM 1286 O O . GLY A 1 177 ? -7.957 0.647 -1.833 1.00 84.75 177 GLY A O 1
ATOM 1287 N N . VAL A 1 178 ? -6.489 -1.032 -2.055 1.00 88.94 178 VAL A N 1
ATOM 1288 C CA . VAL A 1 178 ? -5.580 -0.601 -0.986 1.00 88.94 178 VAL A CA 1
ATOM 1289 C C . VAL A 1 178 ? -4.580 0.419 -1.518 1.00 88.94 178 VAL A C 1
ATOM 1291 O O . VAL A 1 178 ? -3.977 0.220 -2.573 1.00 88.94 178 VAL A O 1
ATOM 1294 N N . THR A 1 179 ? -4.381 1.516 -0.787 1.00 93.12 179 THR A N 1
ATOM 1295 C CA . THR A 1 179 ? -3.421 2.565 -1.159 1.00 93.12 179 THR A CA 1
ATOM 1296 C C . THR A 1 179 ? -2.025 2.242 -0.630 1.00 93.12 179 THR A C 1
ATOM 1298 O O . THR A 1 179 ? -1.828 2.105 0.572 1.00 93.12 179 THR A O 1
ATOM 1301 N N . VAL A 1 180 ? -1.040 2.183 -1.526 1.00 95.69 180 VAL A N 1
ATOM 1302 C CA . VAL A 1 180 ? 0.381 1.974 -1.212 1.00 95.69 180 VAL A CA 1
ATOM 1303 C C . VAL A 1 180 ? 1.147 3.279 -1.407 1.00 95.69 180 VAL A C 1
ATOM 1305 O O . VAL A 1 180 ? 0.989 3.941 -2.438 1.00 95.69 180 VAL A O 1
ATOM 1308 N N . ASN A 1 181 ? 1.991 3.639 -0.436 1.00 96.50 181 ASN A N 1
ATOM 1309 C CA . ASN A 1 181 ? 2.881 4.797 -0.513 1.00 96.50 181 ASN A CA 1
ATOM 1310 C C . ASN A 1 181 ? 4.208 4.409 -1.163 1.00 96.50 181 ASN A C 1
ATOM 1312 O O . ASN A 1 181 ? 4.746 3.338 -0.889 1.00 96.50 181 ASN A O 1
ATOM 1316 N N . TRP A 1 182 ? 4.760 5.292 -1.991 1.00 98.56 182 TRP A N 1
ATOM 1317 C CA . TRP A 1 182 ? 6.004 5.047 -2.711 1.00 98.56 182 TRP A CA 1
ATOM 1318 C C . TRP A 1 182 ? 7.026 6.144 -2.450 1.00 98.56 182 TRP A C 1
ATOM 1320 O O . TRP A 1 182 ? 6.710 7.333 -2.428 1.00 98.56 182 TRP A O 1
ATOM 1330 N N . THR A 1 183 ? 8.285 5.744 -2.317 1.00 98.50 183 THR A N 1
ATOM 1331 C CA . THR A 1 183 ? 9.429 6.660 -2.290 1.00 98.50 183 THR A CA 1
ATOM 1332 C C . THR A 1 183 ? 10.531 6.149 -3.206 1.00 98.50 183 THR A C 1
ATOM 1334 O O . THR A 1 183 ? 10.567 4.972 -3.572 1.00 98.50 183 THR A O 1
ATOM 1337 N N . THR A 1 184 ? 11.435 7.040 -3.611 1.00 98.00 184 THR A N 1
ATOM 1338 C CA . THR A 1 184 ? 12.617 6.648 -4.373 1.00 98.00 184 THR A CA 1
ATOM 1339 C C . THR A 1 184 ? 13.851 7.431 -3.948 1.00 98.00 184 THR A C 1
ATOM 1341 O O . THR A 1 184 ? 13.744 8.587 -3.540 1.00 98.00 184 THR A O 1
ATOM 1344 N N . SER A 1 185 ? 15.021 6.791 -4.015 1.00 97.19 185 SER A N 1
ATOM 1345 C CA . SER A 1 185 ? 16.306 7.429 -3.712 1.00 97.19 185 SER A CA 1
ATOM 1346 C C . SER A 1 185 ? 16.826 8.325 -4.842 1.00 97.19 185 SER A C 1
ATOM 1348 O O . SER A 1 185 ? 17.651 9.193 -4.576 1.00 97.19 185 SER A O 1
ATOM 1350 N N . ASP A 1 186 ? 16.391 8.093 -6.087 1.00 91.25 186 ASP A N 1
ATOM 1351 C CA . ASP A 1 186 ? 16.755 8.872 -7.281 1.00 91.25 186 ASP A CA 1
ATOM 1352 C C . ASP A 1 186 ? 15.609 8.841 -8.307 1.00 91.25 186 ASP A C 1
ATOM 1354 O O . ASP A 1 186 ? 14.787 7.928 -8.311 1.00 91.25 186 ASP A O 1
ATOM 1358 N N . GLY A 1 187 ? 15.558 9.822 -9.203 1.00 92.81 187 GLY A N 1
ATOM 1359 C CA . GLY A 1 187 ? 14.508 9.931 -10.208 1.00 92.81 187 GLY A CA 1
ATOM 1360 C C . GLY A 1 187 ? 13.224 10.569 -9.678 1.00 92.81 187 GLY A C 1
ATOM 1361 O O . GLY A 1 187 ? 13.194 11.260 -8.661 1.00 92.81 187 GLY A O 1
ATOM 1362 N N . THR A 1 188 ? 12.145 10.413 -10.435 1.00 97.50 188 THR A N 1
ATOM 1363 C CA . THR A 1 188 ? 10.828 10.998 -10.167 1.00 97.50 188 THR A CA 1
ATOM 1364 C C . THR A 1 188 ? 9.762 9.930 -10.358 1.00 97.50 188 THR A C 1
ATOM 1366 O O . THR A 1 188 ? 9.688 9.311 -11.419 1.00 97.50 188 THR A O 1
ATOM 1369 N N . LEU A 1 189 ? 8.952 9.714 -9.321 1.00 98.25 189 LEU A N 1
ATOM 1370 C CA . LEU A 1 189 ? 7.806 8.809 -9.356 1.00 98.25 189 LEU A CA 1
ATOM 1371 C C . LEU A 1 189 ? 6.630 9.450 -10.101 1.00 98.25 189 LEU A C 1
ATOM 1373 O O . LEU A 1 189 ? 6.427 10.662 -10.014 1.00 98.25 189 LEU A O 1
ATOM 1377 N N . ALA A 1 190 ? 5.819 8.637 -10.778 1.00 95.75 190 ALA A N 1
ATOM 1378 C CA . ALA A 1 190 ? 4.604 9.109 -11.446 1.00 95.75 190 ALA A CA 1
ATOM 1379 C C . ALA A 1 190 ? 3.565 9.684 -10.463 1.00 95.75 190 ALA A C 1
ATOM 1381 O O . ALA A 1 190 ? 2.820 10.596 -10.820 1.00 95.75 190 ALA A O 1
ATOM 1382 N N . ALA A 1 191 ? 3.528 9.170 -9.230 1.00 97.50 191 ALA A N 1
ATOM 1383 C CA . ALA A 1 191 ? 2.748 9.691 -8.110 1.00 97.50 191 ALA A CA 1
ATOM 1384 C C . ALA A 1 191 ? 3.386 9.267 -6.772 1.00 97.50 191 ALA A C 1
ATOM 1386 O O . ALA A 1 191 ? 4.230 8.375 -6.740 1.00 97.50 191 ALA A O 1
ATOM 1387 N N . ALA A 1 192 ? 2.975 9.887 -5.660 1.00 96.19 192 ALA A N 1
ATOM 1388 C CA . ALA A 1 192 ? 3.410 9.476 -4.318 1.00 96.19 192 ALA A CA 1
ATOM 1389 C C . ALA A 1 192 ? 2.717 8.189 -3.832 1.00 96.19 192 ALA A C 1
ATOM 1391 O O . ALA A 1 192 ? 3.222 7.511 -2.941 1.00 96.19 192 ALA A O 1
ATOM 1392 N N . THR A 1 193 ? 1.565 7.848 -4.416 1.00 97.06 193 THR A N 1
ATOM 1393 C CA . THR A 1 193 ? 0.765 6.678 -4.045 1.00 97.06 193 THR A CA 1
ATOM 1394 C C . THR A 1 193 ? 0.201 5.966 -5.274 1.00 97.06 193 THR A C 1
ATOM 1396 O O . THR A 1 193 ? 0.094 6.550 -6.355 1.00 97.06 193 THR A O 1
ATOM 1399 N N . SER A 1 194 ? -0.173 4.698 -5.109 1.00 97.62 194 SER A N 1
ATOM 1400 C CA . SER A 1 194 ? -0.964 3.937 -6.085 1.00 97.62 194 SER A CA 1
ATOM 1401 C C . SER A 1 194 ? -1.965 3.036 -5.369 1.00 97.62 194 SER A C 1
ATOM 1403 O O . SER A 1 194 ? -1.699 2.607 -4.249 1.00 97.62 194 SER A O 1
ATOM 1405 N N . VAL A 1 195 ? -3.062 2.680 -6.032 1.00 93.50 195 VAL A N 1
ATOM 1406 C CA . VAL A 1 195 ? -4.085 1.776 -5.486 1.00 93.50 195 VAL A CA 1
ATOM 1407 C C . VAL A 1 195 ? -3.928 0.379 -6.086 1.00 93.50 195 VAL A C 1
ATOM 1409 O O . VAL A 1 195 ? -3.629 0.264 -7.276 1.00 93.50 195 VAL A O 1
ATOM 1412 N N . THR A 1 196 ? -4.111 -0.671 -5.283 1.00 96.12 196 THR A N 1
ATOM 1413 C CA . THR A 1 196 ? -4.059 -2.058 -5.758 1.00 96.12 196 THR A CA 1
ATOM 1414 C C . THR A 1 196 ? -5.221 -2.396 -6.693 1.00 96.12 196 THR A C 1
ATOM 1416 O O . THR A 1 196 ? -6.367 -1.995 -6.469 1.00 96.12 196 THR A O 1
ATOM 1419 N N . ASP A 1 197 ? -4.923 -3.147 -7.753 1.00 92.50 197 ASP A N 1
ATOM 1420 C CA . ASP A 1 197 ? -5.913 -3.670 -8.698 1.00 92.50 197 ASP A CA 1
ATOM 1421 C C . ASP A 1 197 ? -6.666 -4.901 -8.149 1.00 92.50 197 ASP A C 1
ATOM 1423 O O . ASP A 1 197 ? -6.516 -5.276 -6.988 1.00 92.50 197 ASP A O 1
ATOM 1427 N N . ALA A 1 198 ? -7.504 -5.533 -8.980 1.00 90.88 198 ALA A N 1
ATOM 1428 C CA . ALA A 1 198 ? -8.302 -6.704 -8.600 1.00 90.88 198 ALA A CA 1
ATOM 1429 C C . ALA A 1 198 ? -7.465 -7.906 -8.119 1.00 90.88 198 ALA A C 1
ATOM 1431 O O . ALA A 1 198 ? -7.988 -8.742 -7.384 1.00 90.88 198 ALA A O 1
ATOM 1432 N N . ASP A 1 199 ? -6.186 -7.970 -8.501 1.00 90.12 199 ASP A N 1
ATOM 1433 C CA . ASP A 1 199 ? -5.243 -9.017 -8.103 1.00 90.12 199 ASP A CA 1
ATOM 1434 C C . ASP A 1 199 ? -4.401 -8.600 -6.882 1.00 90.12 199 ASP A C 1
ATOM 1436 O O . ASP A 1 199 ? -3.440 -9.277 -6.519 1.00 90.12 199 ASP A O 1
ATOM 1440 N N . GLY A 1 200 ? -4.740 -7.477 -6.241 1.00 94.00 200 GLY A N 1
ATOM 1441 C CA . GLY A 1 200 ? -4.021 -6.941 -5.090 1.00 94.00 200 GLY A CA 1
ATOM 1442 C C . GLY A 1 200 ? -2.679 -6.304 -5.440 1.00 94.00 200 GLY A C 1
ATOM 1443 O O . GLY A 1 200 ? -1.845 -6.126 -4.555 1.00 94.00 200 GLY A O 1
ATOM 1444 N N . ILE A 1 201 ? -2.440 -5.954 -6.709 1.00 94.56 201 ILE A N 1
ATOM 1445 C CA . ILE A 1 201 ? -1.144 -5.448 -7.166 1.00 94.56 201 ILE A CA 1
ATOM 1446 C C . ILE A 1 201 ? -1.178 -3.925 -7.286 1.00 94.56 201 ILE A C 1
ATOM 1448 O O . ILE A 1 201 ? -1.959 -3.356 -8.046 1.00 94.56 201 ILE A O 1
ATOM 1452 N N . ALA A 1 202 ? -0.274 -3.256 -6.574 1.00 97.00 202 ALA A N 1
ATOM 1453 C CA . ALA A 1 202 ? 0.014 -1.833 -6.716 1.00 97.00 202 ALA A CA 1
ATOM 1454 C C . ALA A 1 202 ? 1.229 -1.644 -7.635 1.00 97.00 202 ALA A C 1
ATOM 1456 O O . ALA A 1 202 ? 2.211 -2.380 -7.523 1.00 97.00 202 ALA A O 1
ATOM 1457 N N . ARG A 1 203 ? 1.182 -0.662 -8.544 1.00 95.88 203 ARG A N 1
ATOM 1458 C CA . ARG A 1 203 ? 2.238 -0.394 -9.538 1.00 95.88 203 ARG A CA 1
ATOM 1459 C C . ARG A 1 203 ? 2.726 1.039 -9.449 1.00 95.88 203 ARG A C 1
ATOM 1461 O O . ARG A 1 203 ? 1.927 1.953 -9.255 1.00 95.88 203 ARG A O 1
ATOM 1468 N N . MET A 1 204 ? 4.020 1.230 -9.675 1.00 97.50 204 MET A N 1
ATOM 1469 C CA . MET A 1 204 ? 4.626 2.552 -9.728 1.00 97.50 204 MET A CA 1
ATOM 1470 C C . MET A 1 204 ? 5.634 2.664 -10.864 1.00 97.50 204 MET A C 1
ATOM 1472 O O . MET A 1 204 ? 6.435 1.763 -11.105 1.00 97.50 204 MET A O 1
ATOM 1476 N N . THR A 1 205 ? 5.608 3.814 -11.527 1.00 92.06 205 THR A N 1
ATOM 1477 C CA . THR A 1 205 ? 6.522 4.171 -12.609 1.00 92.06 205 THR A CA 1
ATOM 1478 C C . THR A 1 205 ? 7.520 5.207 -12.111 1.00 92.06 205 THR A C 1
ATOM 1480 O O . THR A 1 205 ? 7.132 6.156 -11.428 1.00 92.06 205 THR A O 1
ATOM 1483 N N . VAL A 1 206 ? 8.791 5.055 -12.483 1.00 91.19 206 VAL A N 1
ATOM 1484 C CA . VAL A 1 206 ? 9.871 5.991 -12.147 1.00 91.19 206 VAL A CA 1
ATOM 1485 C C . VAL A 1 206 ? 10.667 6.373 -13.395 1.00 91.19 206 VAL A C 1
ATOM 1487 O O . VAL A 1 206 ? 11.039 5.520 -14.198 1.00 91.19 206 VAL A O 1
ATOM 1490 N N . THR A 1 207 ? 10.937 7.666 -13.557 1.00 85.50 207 THR A N 1
ATOM 1491 C CA . THR A 1 207 ? 11.773 8.236 -14.630 1.00 85.50 207 THR A CA 1
ATOM 1492 C C . THR A 1 207 ? 12.994 8.933 -14.037 1.00 85.50 207 THR A C 1
ATOM 1494 O O . THR A 1 207 ? 12.909 9.447 -12.924 1.00 85.50 207 THR A O 1
ATOM 1497 N N . SER A 1 208 ? 14.103 9.035 -14.768 1.00 81.81 208 SER A N 1
A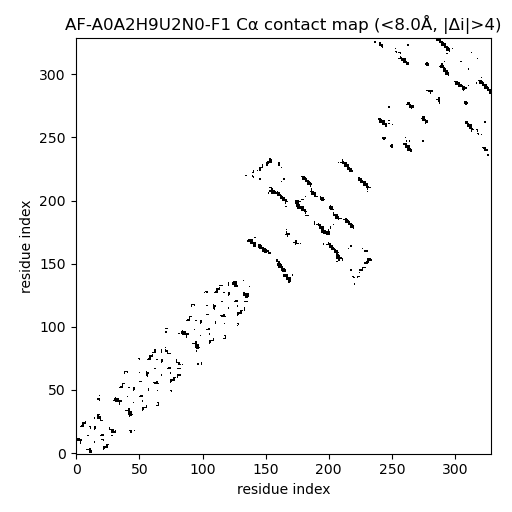TOM 1498 C CA . SER A 1 208 ? 15.258 9.845 -14.354 1.00 81.81 208 SER A CA 1
ATOM 1499 C C . SER A 1 208 ? 15.954 10.483 -15.559 1.00 81.81 208 SER A C 1
ATOM 1501 O O . SER A 1 208 ? 15.762 10.074 -16.704 1.00 81.81 208 SER A O 1
ATOM 1503 N N . SER A 1 209 ? 16.772 11.499 -15.285 1.00 81.50 209 SER A N 1
ATOM 1504 C CA . SER A 1 209 ? 17.725 12.103 -16.232 1.00 81.50 209 SER A CA 1
ATOM 1505 C C . SER A 1 209 ? 19.173 11.747 -15.914 1.00 81.50 209 SER A C 1
ATOM 1507 O O . SER A 1 209 ? 20.089 12.198 -16.600 1.00 81.50 209 SER A O 1
ATOM 1509 N N . GLN A 1 210 ? 19.389 10.976 -14.850 1.00 73.50 210 GLN A N 1
ATOM 1510 C CA . GLN A 1 210 ? 20.705 10.592 -14.371 1.00 73.50 210 GLN A CA 1
ATOM 1511 C C . GLN A 1 210 ? 20.946 9.117 -14.669 1.00 73.50 210 GLN A C 1
ATOM 1513 O O . GLN A 1 210 ? 20.044 8.295 -14.537 1.00 73.50 210 GLN A O 1
ATOM 1518 N N . ILE A 1 211 ? 22.179 8.780 -15.048 1.00 66.19 211 ILE A N 1
ATOM 1519 C CA . ILE A 1 211 ? 22.638 7.389 -15.042 1.00 66.19 211 ILE A CA 1
ATOM 1520 C C . ILE A 1 211 ? 22.811 7.008 -13.576 1.00 66.19 211 ILE A C 1
ATOM 1522 O O . ILE A 1 211 ? 23.725 7.505 -12.915 1.00 66.19 211 ILE A O 1
ATOM 1526 N N . ALA A 1 212 ? 21.914 6.182 -13.059 1.00 69.69 212 ALA A N 1
ATOM 1527 C CA . ALA A 1 212 ? 21.841 5.902 -11.636 1.00 69.69 212 ALA A CA 1
ATOM 1528 C C . ALA A 1 212 ? 21.125 4.582 -11.370 1.00 69.69 212 ALA A C 1
ATOM 1530 O O . ALA A 1 212 ? 20.291 4.137 -12.154 1.00 69.69 212 ALA A O 1
ATOM 1531 N N . THR A 1 213 ? 21.406 3.996 -10.213 1.00 77.81 213 THR A N 1
ATOM 1532 C CA . THR A 1 213 ? 20.559 2.956 -9.633 1.00 77.81 213 THR A CA 1
ATOM 1533 C C . THR A 1 213 ? 19.636 3.624 -8.620 1.00 77.81 213 THR A C 1
ATOM 1535 O O . THR A 1 213 ? 20.099 4.153 -7.608 1.00 77.81 213 THR A O 1
ATOM 1538 N N . ALA A 1 214 ? 18.335 3.619 -8.895 1.00 83.56 214 ALA A N 1
ATOM 1539 C CA . ALA A 1 214 ? 17.307 4.134 -8.004 1.00 83.56 214 ALA A CA 1
ATOM 1540 C C . ALA A 1 214 ? 16.748 2.989 -7.153 1.00 83.56 214 ALA A C 1
ATOM 1542 O O . ALA A 1 214 ? 16.318 1.961 -7.673 1.00 83.56 214 ALA A O 1
ATOM 1543 N N . THR A 1 215 ? 16.733 3.162 -5.833 1.00 96.31 215 THR A N 1
ATOM 1544 C CA . THR A 1 215 ? 15.990 2.271 -4.935 1.00 96.31 215 THR A CA 1
ATOM 1545 C C . THR A 1 215 ? 14.562 2.785 -4.856 1.00 96.31 215 THR A C 1
ATOM 1547 O O . THR A 1 215 ? 14.356 3.950 -4.518 1.00 96.31 215 THR A O 1
ATOM 1550 N N . VAL A 1 216 ? 13.586 1.947 -5.194 1.00 96.88 216 VAL A N 1
ATOM 1551 C CA . VAL A 1 216 ? 12.156 2.249 -5.085 1.00 96.88 216 VAL A CA 1
ATOM 1552 C C . VAL A 1 216 ? 11.594 1.464 -3.909 1.00 96.88 216 VAL A C 1
ATOM 1554 O O . VAL A 1 216 ? 11.753 0.246 -3.851 1.00 96.88 216 VAL A O 1
ATOM 1557 N N . THR A 1 217 ? 10.944 2.162 -2.982 1.00 98.44 217 THR A N 1
ATOM 1558 C CA . THR A 1 217 ? 10.399 1.588 -1.749 1.00 98.44 217 THR A CA 1
ATOM 1559 C C . THR A 1 217 ? 8.886 1.736 -1.747 1.00 98.44 217 THR A C 1
ATOM 1561 O O . THR A 1 217 ? 8.383 2.853 -1.876 1.00 98.44 217 THR A O 1
ATOM 1564 N N . ALA A 1 218 ? 8.181 0.620 -1.584 1.00 97.94 218 ALA A N 1
ATOM 1565 C CA . ALA A 1 218 ? 6.760 0.586 -1.268 1.00 97.94 218 ALA A CA 1
ATOM 1566 C C . ALA A 1 218 ? 6.585 0.518 0.250 1.00 97.94 218 ALA A C 1
ATOM 1568 O O . ALA A 1 218 ? 7.261 -0.280 0.900 1.00 97.94 218 ALA A O 1
ATOM 1569 N N . THR A 1 219 ? 5.657 1.300 0.792 1.00 94.94 219 THR A N 1
ATOM 1570 C CA . THR A 1 219 ? 5.296 1.293 2.208 1.00 94.94 219 THR A CA 1
ATOM 1571 C C . THR A 1 219 ? 3.784 1.208 2.358 1.00 94.94 219 THR A C 1
ATOM 1573 O O . THR A 1 219 ? 3.039 2.021 1.801 1.00 94.94 219 THR A O 1
ATOM 1576 N N . LEU A 1 220 ? 3.336 0.242 3.150 1.00 90.56 220 LEU A N 1
ATOM 1577 C CA . LEU A 1 220 ? 1.955 0.092 3.579 1.00 90.56 220 LEU A CA 1
ATOM 1578 C C . LEU A 1 220 ? 1.974 -0.075 5.095 1.00 90.56 220 LEU A C 1
ATOM 1580 O O . LEU A 1 220 ? 2.605 -1.004 5.587 1.00 90.56 220 LEU A O 1
ATOM 1584 N N . LEU A 1 221 ? 1.319 0.842 5.814 1.00 79.62 221 LEU A N 1
ATOM 1585 C CA . LEU A 1 221 ? 1.108 0.711 7.260 1.00 79.62 221 LEU A CA 1
ATOM 1586 C C . LEU A 1 221 ? 2.424 0.474 8.040 1.00 79.62 221 LEU A C 1
ATOM 1588 O O . LEU A 1 221 ? 2.537 -0.413 8.874 1.00 79.62 221 LEU A O 1
ATOM 1592 N N . GLY A 1 222 ? 3.482 1.217 7.690 1.00 80.06 222 GLY A N 1
ATOM 1593 C CA . GLY A 1 222 ? 4.817 1.087 8.295 1.00 80.06 222 GLY A CA 1
ATOM 1594 C C . GLY A 1 222 ? 5.672 -0.076 7.765 1.00 80.06 222 GLY A C 1
ATOM 1595 O O . GLY A 1 222 ? 6.903 0.009 7.801 1.00 80.06 222 GLY A O 1
ATOM 1596 N N . VAL A 1 223 ? 5.070 -1.114 7.178 1.00 85.56 223 VAL A N 1
ATOM 1597 C CA . VAL A 1 223 ? 5.791 -2.212 6.515 1.00 85.56 223 VAL A CA 1
ATOM 1598 C C . VAL A 1 223 ? 6.326 -1.733 5.174 1.00 85.56 223 VAL A C 1
ATOM 1600 O O . VAL A 1 223 ? 5.597 -1.147 4.375 1.00 85.56 223 VAL A O 1
ATOM 1603 N N . SER A 1 224 ? 7.610 -1.981 4.912 1.00 92.69 224 SER A N 1
ATOM 1604 C CA . SER A 1 224 ? 8.263 -1.535 3.681 1.00 92.69 224 SER A CA 1
ATOM 1605 C C . SER A 1 224 ? 8.999 -2.657 2.965 1.00 92.69 224 SER A C 1
ATOM 1607 O O . SER A 1 224 ? 9.684 -3.464 3.588 1.00 92.69 224 SER A O 1
ATOM 1609 N N . GLN A 1 225 ? 8.924 -2.648 1.637 1.00 97.06 225 GLN A N 1
ATOM 1610 C CA . GLN A 1 225 ? 9.777 -3.448 0.761 1.00 97.06 225 GLN A CA 1
ATOM 1611 C C . GLN A 1 225 ? 10.414 -2.542 -0.286 1.00 97.06 225 GLN A C 1
ATOM 1613 O O . GLN A 1 225 ? 9.837 -1.527 -0.674 1.00 97.06 225 GLN A O 1
ATOM 1618 N N . ASN A 1 226 ? 11.613 -2.893 -0.743 1.00 97.12 226 ASN A N 1
ATOM 1619 C CA . ASN A 1 226 ? 12.334 -2.103 -1.730 1.00 97.12 226 ASN A CA 1
ATOM 1620 C C . ASN A 1 226 ? 12.936 -2.974 -2.828 1.00 97.12 226 ASN A C 1
ATOM 1622 O O . ASN A 1 226 ? 13.253 -4.143 -2.623 1.00 97.12 226 ASN A O 1
ATOM 1626 N N . VAL A 1 227 ? 13.081 -2.374 -4.003 1.00 88.69 227 VAL A N 1
ATOM 1627 C CA . VAL A 1 227 ? 13.736 -2.978 -5.157 1.00 88.69 227 VAL A CA 1
ATOM 1628 C C . VAL A 1 227 ? 14.565 -1.920 -5.869 1.00 88.69 227 VAL A C 1
ATOM 1630 O O . VAL A 1 227 ? 14.248 -0.730 -5.829 1.00 88.69 227 VAL A O 1
ATOM 1633 N N . GLN A 1 228 ? 15.649 -2.341 -6.506 1.00 84.62 228 GLN A N 1
ATOM 1634 C CA . GLN A 1 228 ? 16.483 -1.450 -7.298 1.00 84.62 228 GLN A CA 1
ATOM 1635 C C . GLN A 1 228 ? 16.080 -1.506 -8.765 1.00 84.62 228 GLN A C 1
ATOM 1637 O O . GLN A 1 228 ? 15.833 -2.581 -9.306 1.00 84.62 228 GLN A O 1
ATOM 1642 N N . VAL A 1 229 ? 16.054 -0.336 -9.392 1.00 67.81 229 VAL A N 1
ATOM 1643 C CA . VAL A 1 229 ? 15.953 -0.169 -10.840 1.00 67.81 229 VAL A CA 1
ATOM 1644 C C . VAL A 1 229 ? 17.128 0.671 -11.322 1.00 67.81 229 VAL A C 1
ATOM 1646 O O . VAL A 1 229 ? 17.658 1.510 -10.592 1.00 67.81 229 VAL A O 1
ATOM 1649 N N . ASN A 1 230 ? 17.547 0.455 -12.554 1.00 69.62 230 ASN A N 1
ATOM 1650 C CA . ASN A 1 230 ? 18.701 1.077 -13.165 1.00 69.62 230 ASN A CA 1
ATOM 1651 C C . ASN A 1 230 ? 18.255 2.006 -14.293 1.00 69.62 230 ASN A C 1
ATOM 1653 O O . ASN A 1 230 ? 17.428 1.661 -15.136 1.00 69.62 230 ASN A O 1
ATOM 1657 N N . PHE A 1 231 ? 18.832 3.199 -14.311 1.00 56.47 231 PHE A N 1
ATOM 1658 C CA . PHE A 1 231 ? 18.825 4.099 -15.449 1.00 56.47 231 PHE A CA 1
ATOM 1659 C C . PHE A 1 231 ? 20.193 4.015 -16.103 1.00 56.47 231 PHE A C 1
ATOM 1661 O O . PHE A 1 231 ? 21.204 4.397 -15.505 1.00 56.47 231 PHE A O 1
ATOM 1668 N N . VAL A 1 232 ? 20.235 3.486 -17.320 1.00 48.97 232 VAL A N 1
ATOM 1669 C CA . VAL A 1 232 ? 21.484 3.184 -18.023 1.00 48.97 232 VAL A CA 1
ATOM 1670 C C . VAL A 1 232 ? 21.508 3.872 -19.375 1.00 48.97 232 VAL A C 1
ATOM 1672 O O . VAL A 1 232 ? 20.481 4.088 -20.013 1.00 48.97 232 VAL A O 1
ATOM 1675 N N . VAL A 1 233 ? 22.703 4.231 -19.837 1.00 42.97 233 VAL A N 1
ATOM 1676 C CA . VAL A 1 233 ? 22.881 4.617 -21.239 1.00 42.97 233 VAL A CA 1
ATOM 1677 C C . VAL A 1 233 ? 22.794 3.372 -22.114 1.00 42.97 233 VAL A C 1
ATOM 1679 O O . VAL A 1 233 ? 23.445 2.369 -21.835 1.00 42.97 233 VAL A O 1
ATOM 1682 N N . GLY A 1 234 ? 22.015 3.441 -23.191 1.00 39.81 234 GLY A N 1
ATOM 1683 C CA . GLY A 1 234 ? 22.049 2.424 -24.237 1.00 39.81 234 GLY A CA 1
ATOM 1684 C C . GLY A 1 234 ? 23.416 2.410 -24.929 1.00 39.81 234 GLY A C 1
ATOM 1685 O O . GLY A 1 234 ? 23.951 3.464 -25.280 1.00 39.81 234 GLY A O 1
ATOM 1686 N N . LEU A 1 235 ? 23.989 1.222 -25.129 1.00 33.97 235 LEU A N 1
ATOM 1687 C CA . LEU A 1 235 ? 25.206 1.044 -25.920 1.00 33.97 235 LEU A CA 1
ATOM 1688 C C . LEU A 1 235 ? 24.928 1.352 -27.398 1.00 33.97 235 LEU A C 1
ATOM 1690 O O . LEU A 1 235 ? 24.084 0.730 -28.039 1.00 33.97 235 LEU A O 1
ATOM 1694 N N . ILE A 1 236 ? 25.710 2.281 -27.943 1.00 33.09 236 ILE A N 1
ATOM 1695 C CA . ILE A 1 236 ? 25.979 2.410 -29.375 1.00 33.09 236 ILE A CA 1
ATOM 1696 C C . ILE A 1 236 ? 27.278 1.625 -29.605 1.00 33.09 236 ILE A C 1
ATOM 1698 O O . ILE A 1 236 ? 28.286 1.919 -28.967 1.00 33.09 236 ILE A O 1
ATOM 1702 N N . ALA A 1 237 ? 27.268 0.595 -30.451 1.00 32.94 237 ALA A N 1
ATOM 1703 C CA . ALA A 1 237 ? 28.449 -0.233 -30.684 1.00 32.94 237 ALA A CA 1
ATOM 1704 C C . ALA A 1 237 ? 29.473 0.466 -31.594 1.00 32.94 237 ALA A C 1
ATOM 1706 O O . ALA A 1 237 ? 29.196 0.682 -32.768 1.00 32.94 237 ALA A O 1
ATOM 1707 N N . GLU A 1 238 ? 30.669 0.727 -31.066 1.00 40.41 238 GLU A N 1
ATOM 1708 C CA . GLU A 1 238 ? 31.972 0.531 -31.721 1.00 40.41 238 GLU A CA 1
ATOM 1709 C C . GLU A 1 238 ? 33.042 0.510 -30.602 1.00 40.41 238 GLU A C 1
ATOM 1711 O O . GLU A 1 238 ? 33.087 1.432 -29.797 1.00 40.41 238 GLU A O 1
ATOM 1716 N N . ASP A 1 239 ? 33.878 -0.542 -30.545 1.00 47.72 239 ASP A N 1
ATOM 1717 C CA . ASP A 1 239 ? 35.026 -0.759 -29.618 1.00 47.72 239 ASP A CA 1
ATOM 1718 C C . ASP A 1 239 ? 34.844 -1.675 -28.367 1.00 47.72 239 ASP A C 1
ATOM 1720 O O . ASP A 1 239 ? 35.306 -1.379 -27.267 1.00 47.72 239 ASP A O 1
ATOM 1724 N N . GLY A 1 240 ? 34.225 -2.859 -28.542 1.00 51.75 240 GLY A N 1
ATOM 1725 C CA . GLY A 1 240 ? 34.099 -3.908 -27.500 1.00 51.75 240 GLY A CA 1
ATOM 1726 C C . GLY A 1 240 ? 34.036 -5.366 -28.004 1.00 51.75 240 GLY A C 1
ATOM 1727 O O . GLY A 1 240 ? 33.619 -6.265 -27.271 1.00 51.75 240 GLY A O 1
ATOM 1728 N N . VAL A 1 241 ? 34.432 -5.616 -29.259 1.00 60.53 241 VAL A N 1
ATOM 1729 C CA . VAL A 1 241 ? 34.283 -6.908 -29.961 1.00 60.53 241 VAL A CA 1
ATOM 1730 C C . VAL A 1 241 ? 35.653 -7.497 -30.322 1.00 60.53 241 VAL A C 1
ATOM 1732 O O . VAL A 1 241 ? 36.509 -6.788 -30.850 1.00 60.53 241 VAL A O 1
ATOM 1735 N N . LYS A 1 242 ? 35.868 -8.799 -30.077 1.00 66.31 242 LYS A N 1
ATOM 1736 C CA . LYS A 1 242 ? 37.117 -9.523 -30.398 1.00 66.31 242 LYS A CA 1
ATOM 1737 C C . LYS A 1 242 ? 36.877 -10.772 -31.252 1.00 66.31 242 LYS A C 1
ATOM 1739 O O . LYS A 1 242 ? 35.836 -11.411 -31.149 1.00 66.31 242 LYS A O 1
ATOM 1744 N N . VAL A 1 243 ? 37.870 -11.157 -32.060 1.00 66.75 243 VAL A N 1
ATOM 1745 C CA . VAL A 1 243 ? 37.895 -12.439 -32.793 1.00 66.75 243 VAL A CA 1
ATOM 1746 C C . VAL A 1 243 ? 38.768 -13.435 -32.030 1.00 66.75 243 VAL A C 1
ATOM 1748 O O . VAL A 1 243 ? 39.937 -13.152 -31.783 1.00 66.75 243 VAL A O 1
ATOM 1751 N N . THR A 1 244 ? 38.219 -14.597 -31.675 1.00 65.50 244 THR A N 1
ATOM 1752 C CA . THR A 1 244 ? 38.891 -15.602 -30.827 1.00 65.50 244 THR A CA 1
ATOM 1753 C C . THR A 1 244 ? 38.785 -17.023 -31.387 1.00 65.50 244 THR A C 1
ATOM 1755 O O . THR A 1 244 ? 38.029 -17.289 -32.326 1.00 65.50 244 THR A O 1
ATOM 1758 N N . ASN A 1 245 ? 39.577 -17.948 -30.831 1.00 60.25 245 ASN A N 1
ATOM 1759 C CA . ASN A 1 245 ? 39.457 -19.391 -31.078 1.00 60.25 245 ASN A CA 1
ATOM 1760 C C . ASN A 1 245 ? 38.288 -19.992 -30.272 1.00 60.25 245 ASN A C 1
ATOM 1762 O O . ASN A 1 245 ? 37.614 -19.284 -29.535 1.00 60.25 245 ASN A O 1
ATOM 1766 N N . GLN A 1 246 ? 38.086 -21.316 -30.309 1.00 61.41 246 GLN A N 1
ATOM 1767 C CA . GLN A 1 246 ? 36.993 -21.971 -29.573 1.00 61.41 246 GLN A CA 1
ATOM 1768 C C . GLN A 1 246 ? 37.086 -21.919 -28.026 1.00 61.41 246 GLN A C 1
ATOM 1770 O O . GLN A 1 246 ? 36.124 -22.283 -27.358 1.00 61.41 246 GLN A O 1
ATOM 1775 N N . ASN A 1 247 ? 38.190 -21.438 -27.457 1.00 56.84 247 ASN A N 1
ATOM 1776 C CA . ASN A 1 247 ? 38.401 -21.312 -26.011 1.00 56.84 247 ASN A CA 1
ATOM 1777 C C . ASN A 1 247 ? 38.402 -19.850 -25.523 1.00 56.84 247 ASN A C 1
ATOM 1779 O O . ASN A 1 247 ? 38.395 -19.615 -24.321 1.00 56.84 247 ASN A O 1
ATOM 1783 N N . GLY A 1 248 ? 38.360 -18.874 -26.439 1.00 55.94 248 GLY A N 1
ATOM 1784 C CA . GLY A 1 248 ? 38.302 -17.446 -26.114 1.00 55.94 248 GLY A CA 1
ATOM 1785 C C . GLY A 1 248 ? 39.672 -16.778 -26.129 1.00 55.94 248 GLY A C 1
ATOM 1786 O O . GLY A 1 248 ? 39.779 -15.618 -25.745 1.00 55.94 248 GLY A O 1
ATOM 1787 N N . ASP A 1 249 ? 40.698 -17.491 -26.596 1.00 61.16 249 ASP A N 1
ATOM 1788 C CA . ASP A 1 249 ? 42.049 -16.961 -26.742 1.00 61.16 249 ASP A CA 1
ATOM 1789 C C . ASP A 1 249 ? 42.233 -16.284 -28.106 1.00 61.16 249 ASP A C 1
ATOM 1791 O O . ASP A 1 249 ? 41.531 -16.594 -29.082 1.00 61.16 249 ASP A O 1
ATOM 1795 N N . ASP A 1 250 ? 43.239 -15.412 -28.188 1.00 63.47 250 ASP A N 1
ATOM 1796 C CA . ASP A 1 250 ? 43.669 -14.796 -29.442 1.00 63.47 250 ASP A CA 1
ATOM 1797 C C . ASP A 1 250 ? 44.060 -15.870 -30.474 1.00 63.47 250 ASP A C 1
ATOM 1799 O O . ASP A 1 250 ? 44.754 -16.848 -30.176 1.00 63.47 250 ASP A O 1
ATOM 1803 N N . VAL A 1 251 ? 43.623 -15.686 -31.722 1.00 58.47 251 VAL A N 1
ATOM 1804 C CA . VAL A 1 251 ? 43.926 -16.615 -32.819 1.00 58.47 251 VAL A CA 1
ATOM 1805 C C . VAL A 1 251 ? 45.313 -16.300 -33.396 1.00 58.47 251 VAL A C 1
ATOM 1807 O O . VAL A 1 251 ? 45.531 -15.180 -33.863 1.00 58.47 251 VAL A O 1
ATOM 1810 N N . PRO A 1 252 ? 46.258 -17.260 -33.433 1.00 51.38 252 PRO A N 1
ATOM 1811 C CA . PRO A 1 252 ? 47.584 -17.026 -33.996 1.00 51.38 252 PRO A CA 1
ATOM 1812 C C . PRO A 1 252 ? 47.538 -16.679 -35.491 1.00 51.38 252 PRO A C 1
ATOM 1814 O O . PRO A 1 252 ? 46.787 -17.275 -36.273 1.00 51.38 252 PRO A O 1
ATOM 1817 N N . ALA A 1 253 ? 48.400 -15.748 -35.906 1.00 52.72 253 ALA A N 1
ATOM 1818 C CA . ALA A 1 253 ? 48.553 -15.380 -37.309 1.00 52.72 253 ALA A CA 1
ATOM 1819 C C . ALA A 1 253 ? 48.970 -16.596 -38.162 1.00 52.72 253 ALA A C 1
ATOM 1821 O O . ALA A 1 253 ? 49.874 -17.343 -37.792 1.00 52.72 253 ALA A O 1
ATOM 1822 N N . GLY A 1 254 ? 48.326 -16.781 -39.321 1.00 51.31 254 GLY A N 1
ATOM 1823 C CA . GLY A 1 254 ? 48.629 -17.890 -40.240 1.00 51.31 254 GLY A CA 1
ATOM 1824 C C . GLY A 1 254 ? 47.948 -19.223 -39.904 1.00 51.31 254 GLY A C 1
ATOM 1825 O O . GLY A 1 254 ? 48.429 -20.272 -40.329 1.00 51.31 254 GLY A O 1
ATOM 1826 N N . SER A 1 255 ? 46.840 -19.192 -39.157 1.00 56.69 255 SER A N 1
ATOM 1827 C CA . SER A 1 255 ? 46.043 -20.384 -38.835 1.00 56.69 255 SER A CA 1
ATOM 1828 C C . SER A 1 255 ? 45.586 -21.158 -40.096 1.00 56.69 255 SER A C 1
ATOM 1830 O O . SER A 1 255 ? 45.289 -20.530 -41.118 1.00 56.69 255 SER A O 1
ATOM 1832 N N . PRO A 1 256 ? 45.522 -22.508 -40.060 1.00 52.28 256 PRO A N 1
ATOM 1833 C CA . PRO A 1 256 ? 45.193 -23.331 -41.229 1.00 52.28 256 PRO A CA 1
ATOM 1834 C C . PRO A 1 256 ? 43.818 -23.026 -41.843 1.00 52.28 256 PRO A C 1
ATOM 1836 O O . PRO A 1 256 ? 42.895 -22.575 -41.165 1.00 52.28 256 PRO A O 1
ATOM 1839 N N . VAL A 1 257 ? 43.651 -23.345 -43.128 1.00 61.41 257 VAL A N 1
ATOM 1840 C CA . VAL A 1 257 ? 42.333 -23.331 -43.788 1.00 61.41 257 VAL A CA 1
ATOM 1841 C C . VAL A 1 257 ? 41.415 -24.352 -43.120 1.00 61.41 257 VA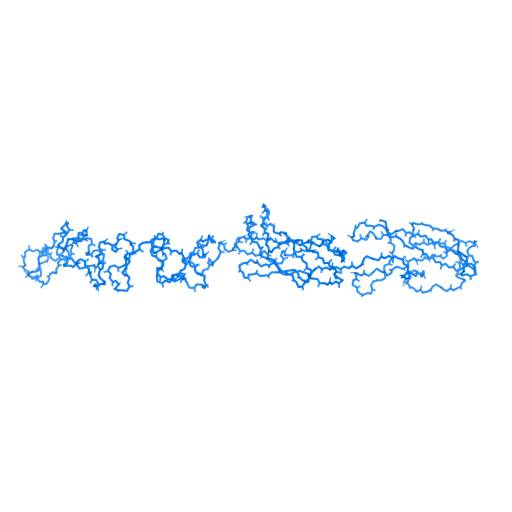L A C 1
ATOM 1843 O O . VAL A 1 257 ? 41.850 -25.461 -42.816 1.00 61.41 257 VAL A O 1
ATOM 1846 N N . GLY A 1 258 ? 40.153 -23.980 -42.914 1.00 60.31 258 GLY A N 1
ATOM 1847 C CA . GLY A 1 258 ? 39.183 -24.763 -42.153 1.00 60.31 258 GLY A CA 1
ATOM 1848 C C . GLY A 1 258 ? 39.184 -24.452 -40.654 1.00 60.31 258 GLY A C 1
ATOM 1849 O O . GLY A 1 258 ? 38.479 -25.120 -39.903 1.00 60.31 258 GLY A O 1
ATOM 1850 N N . THR A 1 259 ? 39.947 -23.449 -40.204 1.00 69.50 259 THR A N 1
ATOM 1851 C CA . THR A 1 259 ? 39.885 -22.965 -38.816 1.00 69.50 259 THR A CA 1
ATOM 1852 C C . THR A 1 259 ? 38.582 -22.204 -38.593 1.00 69.50 259 THR A C 1
ATOM 1854 O O . THR A 1 259 ? 38.235 -21.326 -39.383 1.00 69.50 259 THR A O 1
ATOM 1857 N N . VAL A 1 260 ? 37.877 -22.514 -37.505 1.00 75.62 260 VAL A N 1
ATOM 1858 C CA . VAL A 1 260 ? 36.664 -21.795 -37.096 1.00 75.62 260 VAL A CA 1
ATOM 1859 C C . VAL A 1 260 ? 37.044 -20.629 -36.185 1.00 75.62 260 VAL A C 1
ATOM 1861 O O . VAL A 1 260 ? 37.686 -20.826 -35.152 1.00 75.62 260 VAL A O 1
ATOM 1864 N N . LEU A 1 261 ? 36.653 -19.423 -36.585 1.00 76.62 261 LEU A N 1
ATOM 1865 C CA . LEU A 1 261 ? 36.783 -18.180 -35.830 1.00 76.62 261 LEU A CA 1
ATOM 1866 C C . LEU A 1 261 ? 35.475 -17.878 -35.099 1.00 76.62 261 LEU A C 1
ATOM 1868 O O . LEU A 1 261 ? 34.403 -18.180 -35.623 1.00 76.62 261 LEU A O 1
ATOM 1872 N N . TYR A 1 262 ? 35.571 -17.243 -33.931 1.00 75.62 262 TYR A N 1
ATOM 1873 C CA . TYR A 1 262 ? 34.431 -16.916 -33.072 1.00 75.62 262 TYR A CA 1
ATOM 1874 C C . TYR A 1 262 ? 34.406 -15.421 -32.744 1.00 75.62 262 TYR A C 1
ATOM 1876 O O . TYR A 1 262 ? 35.439 -14.842 -32.394 1.00 75.62 262 TYR A O 1
ATOM 1884 N N . ALA A 1 263 ? 33.231 -14.799 -32.840 1.00 72.12 263 ALA A N 1
ATOM 1885 C CA . ALA A 1 263 ? 32.984 -13.440 -32.379 1.00 72.12 263 ALA A CA 1
ATOM 1886 C C . ALA A 1 263 ? 32.759 -13.462 -30.863 1.00 72.12 263 ALA A C 1
ATOM 1888 O O . ALA A 1 263 ? 31.795 -14.050 -30.375 1.00 72.12 263 ALA A O 1
ATOM 1889 N N . GLN A 1 264 ? 33.653 -12.826 -30.113 1.00 65.38 264 GLN A N 1
ATOM 1890 C CA . GLN A 1 264 ? 33.511 -12.640 -28.676 1.00 65.38 264 GLN A CA 1
ATOM 1891 C C . GLN A 1 264 ? 33.051 -11.209 -28.415 1.00 65.38 264 GLN A C 1
ATOM 1893 O O . GLN A 1 264 ? 33.728 -10.246 -28.787 1.00 65.38 264 GLN A O 1
ATOM 1898 N N . VAL A 1 265 ? 31.892 -11.083 -27.779 1.00 61.59 265 VAL A N 1
ATOM 1899 C CA . VAL A 1 265 ? 31.283 -9.797 -27.437 1.00 61.59 265 VAL A CA 1
ATOM 1900 C C . VAL A 1 265 ? 31.251 -9.698 -25.924 1.00 61.59 265 VAL A C 1
ATOM 1902 O O . VAL A 1 265 ? 30.826 -10.632 -25.241 1.00 61.59 265 VAL A O 1
ATOM 1905 N N . ARG A 1 266 ? 31.732 -8.578 -25.386 1.00 52.59 266 ARG A N 1
ATOM 1906 C CA . ARG A 1 266 ? 31.509 -8.259 -23.981 1.00 52.59 266 ARG A CA 1
ATOM 1907 C C . ARG A 1 266 ? 30.169 -7.538 -23.877 1.00 52.59 266 ARG A C 1
ATOM 1909 O O . ARG A 1 266 ? 30.020 -6.453 -24.423 1.00 52.59 266 ARG A O 1
ATOM 1916 N N . LEU A 1 267 ? 29.204 -8.180 -23.229 1.00 49.44 267 LEU A N 1
ATOM 1917 C CA . LEU A 1 267 ? 27.908 -7.590 -22.911 1.00 49.44 267 LEU A CA 1
ATOM 1918 C C . LEU A 1 267 ? 28.021 -6.989 -21.508 1.00 49.44 267 LEU A C 1
ATOM 1920 O O . LEU A 1 267 ? 28.323 -7.710 -20.556 1.00 49.44 267 LEU A O 1
ATOM 1924 N N . ASP A 1 268 ? 27.854 -5.676 -21.377 1.00 41.28 268 ASP A N 1
ATOM 1925 C CA . ASP A 1 268 ? 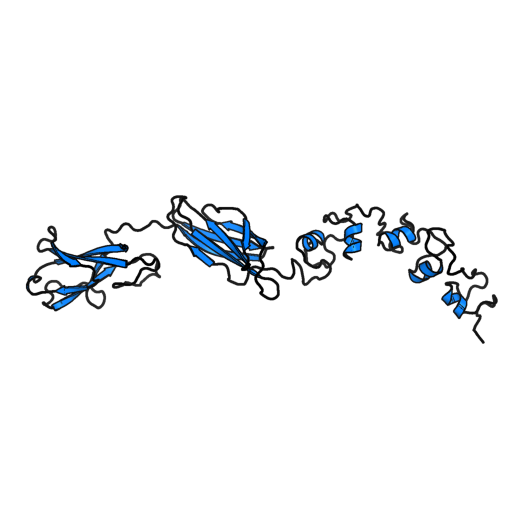27.885 -5.022 -20.069 1.00 41.28 268 ASP A CA 1
ATOM 1926 C C . ASP A 1 268 ? 26.491 -5.116 -19.430 1.00 41.28 268 ASP A C 1
ATOM 1928 O O . ASP A 1 268 ? 25.506 -4.690 -20.027 1.00 41.28 268 ASP A O 1
ATOM 1932 N N . GLY A 1 269 ? 26.406 -5.712 -18.232 1.00 47.53 269 GLY A N 1
ATOM 1933 C CA . GLY A 1 269 ? 25.146 -5.875 -17.487 1.00 47.53 269 GLY A CA 1
ATOM 1934 C C . GLY A 1 269 ? 24.855 -7.289 -16.971 1.00 47.53 269 GLY A C 1
ATOM 1935 O O . GLY A 1 269 ? 24.017 -7.441 -16.089 1.00 47.53 269 GLY A O 1
ATOM 1936 N N . GLU A 1 270 ? 25.578 -8.320 -17.419 1.00 38.91 270 GLU A N 1
ATOM 1937 C CA . GLU A 1 270 ? 25.580 -9.631 -16.752 1.00 38.91 270 GLU A CA 1
ATOM 1938 C C . GLU A 1 270 ? 26.816 -9.789 -15.853 1.00 38.91 270 GLU A C 1
ATOM 1940 O O . GLU A 1 270 ? 27.883 -9.251 -16.153 1.00 38.91 270 GLU A O 1
ATOM 1945 N N . ALA A 1 271 ? 26.671 -10.512 -14.733 1.00 31.95 271 ALA A N 1
ATOM 1946 C CA . ALA A 1 271 ? 27.682 -10.676 -13.683 1.00 31.95 271 ALA A CA 1
ATOM 1947 C C . ALA A 1 271 ? 29.124 -10.788 -14.224 1.00 31.95 271 ALA A C 1
ATOM 1949 O O . ALA A 1 271 ? 29.432 -11.599 -15.101 1.00 31.95 271 ALA A O 1
ATOM 1950 N N . THR A 1 272 ? 30.007 -9.960 -13.668 1.00 33.75 272 THR A N 1
ATOM 1951 C CA . THR A 1 272 ? 31.424 -9.810 -14.013 1.00 33.75 272 THR A CA 1
ATOM 1952 C C . THR A 1 272 ? 32.103 -11.143 -14.356 1.00 33.75 272 THR A C 1
ATOM 1954 O O . THR A 1 272 ? 32.311 -11.984 -13.486 1.00 33.75 272 THR A O 1
ATOM 1957 N N . GLY A 1 273 ? 32.504 -11.318 -15.623 1.00 38.59 273 GLY A N 1
ATOM 1958 C CA . GLY A 1 273 ? 33.390 -12.409 -16.058 1.00 38.59 273 GLY A CA 1
ATOM 1959 C C . GLY A 1 273 ? 32.830 -13.389 -17.092 1.00 38.59 273 GLY A C 1
ATOM 1960 O O . GLY A 1 273 ? 33.583 -14.246 -17.553 1.00 38.59 273 GLY A O 1
ATOM 1961 N N . LYS A 1 274 ? 31.566 -13.274 -17.516 1.00 37.06 274 LYS A N 1
ATOM 1962 C CA . LYS A 1 274 ? 31.074 -14.062 -18.656 1.00 37.06 274 LYS A CA 1
ATOM 1963 C C . LYS A 1 274 ? 31.480 -13.412 -19.980 1.00 37.06 274 LYS A C 1
ATOM 1965 O O . LYS A 1 274 ? 31.069 -12.302 -20.295 1.00 37.06 274 LYS A O 1
ATOM 1970 N N . THR A 1 275 ? 32.279 -14.113 -20.778 1.00 42.88 275 THR A N 1
ATOM 1971 C CA . THR A 1 275 ? 32.465 -13.784 -22.196 1.00 42.88 275 THR A CA 1
ATOM 1972 C C . THR A 1 275 ? 31.487 -14.622 -23.013 1.00 42.88 275 THR A C 1
ATOM 1974 O O . THR A 1 275 ? 31.678 -15.834 -23.117 1.00 42.88 275 THR A O 1
ATOM 1977 N N . GLY A 1 276 ? 30.431 -14.010 -23.544 1.00 47.41 276 GLY A N 1
ATOM 1978 C CA . GLY A 1 276 ? 29.434 -14.709 -24.355 1.00 47.41 276 GLY A CA 1
ATOM 1979 C C . GLY A 1 276 ? 29.924 -14.978 -25.780 1.00 47.41 276 GLY A C 1
ATOM 1980 O O . GLY A 1 276 ? 30.729 -14.218 -26.332 1.00 47.41 276 GLY A O 1
ATOM 1981 N N . ARG A 1 277 ? 29.420 -16.062 -26.376 1.00 51.50 277 ARG A N 1
ATOM 1982 C CA . ARG A 1 277 ? 29.473 -16.330 -27.817 1.00 51.50 277 ARG A CA 1
ATOM 1983 C C . ARG A 1 277 ? 28.065 -16.556 -28.327 1.00 51.50 277 ARG A C 1
ATOM 1985 O O . ARG A 1 277 ? 27.401 -17.444 -27.817 1.00 51.50 277 ARG A O 1
ATOM 1992 N N . GLY A 1 278 ? 27.693 -15.790 -29.344 1.00 49.44 278 GLY A N 1
ATOM 1993 C CA . GLY A 1 278 ? 26.705 -16.169 -30.345 1.00 49.44 278 GLY A CA 1
ATOM 1994 C C . GLY A 1 278 ? 25.255 -16.421 -29.973 1.00 49.44 278 GLY A C 1
ATOM 1995 O O . GLY A 1 278 ? 24.927 -17.309 -29.200 1.00 49.44 278 GLY A O 1
ATOM 1996 N N . THR A 1 279 ? 24.372 -15.755 -30.723 1.00 43.34 279 THR A N 1
ATOM 1997 C CA . THR A 1 279 ? 22.951 -16.100 -30.956 1.00 43.34 279 THR A CA 1
ATOM 1998 C C . THR A 1 279 ? 22.039 -16.213 -29.738 1.00 43.34 279 THR A C 1
ATOM 2000 O O . THR A 1 279 ? 20.874 -16.577 -29.893 1.00 43.34 279 THR A O 1
ATOM 2003 N N . GLU A 1 280 ? 22.512 -15.869 -28.545 1.00 42.31 280 GLU A N 1
ATOM 2004 C CA . GLU A 1 280 ? 21.611 -15.628 -27.428 1.00 42.31 280 GLU A CA 1
ATOM 2005 C C . GLU A 1 280 ? 20.733 -14.430 -27.788 1.00 42.31 280 GLU A C 1
ATOM 2007 O O . GLU A 1 280 ? 21.223 -13.336 -28.082 1.00 42.31 280 GLU A O 1
ATOM 2012 N N . GLN A 1 281 ? 19.422 -14.680 -27.830 1.00 47.81 281 GLN A N 1
ATOM 2013 C CA . GLN A 1 281 ? 18.437 -13.627 -27.661 1.00 47.81 281 GLN A CA 1
ATOM 2014 C C . GLN A 1 281 ? 18.845 -12.894 -26.394 1.00 47.81 281 GLN A C 1
ATOM 2016 O O . GLN A 1 281 ? 18.902 -13.493 -25.316 1.00 47.81 281 GLN A O 1
ATOM 2021 N N . LEU A 1 282 ? 19.201 -11.627 -26.560 1.00 50.06 282 LEU A N 1
ATOM 2022 C CA . LEU A 1 282 ? 19.432 -10.760 -25.427 1.00 50.06 282 LEU A CA 1
ATOM 2023 C C . LEU A 1 282 ? 18.148 -10.772 -24.585 1.00 50.06 282 LEU A C 1
ATOM 2025 O O . LEU A 1 282 ? 17.055 -11.052 -25.082 1.00 50.06 282 LEU A O 1
ATOM 2029 N N . SER A 1 283 ? 18.265 -10.535 -23.287 1.00 43.94 283 SER A N 1
ATOM 2030 C CA . SER A 1 283 ? 17.141 -10.619 -22.343 1.00 43.94 283 SER A CA 1
ATOM 2031 C C . SER A 1 283 ? 15.985 -9.649 -22.659 1.00 43.94 283 SER A C 1
ATOM 2033 O O . SER A 1 283 ? 14.910 -9.770 -22.077 1.00 43.94 283 SER A O 1
ATOM 2035 N N . ASP A 1 284 ? 16.187 -8.738 -23.615 1.00 46.94 284 ASP A N 1
ATOM 2036 C CA . ASP A 1 284 ? 15.220 -7.816 -24.215 1.00 46.94 284 ASP A CA 1
ATOM 2037 C C . ASP A 1 284 ? 14.520 -8.357 -25.492 1.00 46.94 284 ASP A C 1
ATOM 2039 O O . ASP A 1 284 ? 13.664 -7.675 -26.054 1.00 46.94 284 ASP A O 1
ATOM 2043 N N . GLY A 1 285 ? 14.840 -9.575 -25.948 1.00 45.03 285 GLY A N 1
ATOM 2044 C CA . GLY A 1 285 ? 14.302 -10.201 -27.165 1.00 45.03 285 GLY A CA 1
ATOM 2045 C C . GLY A 1 285 ? 15.022 -9.815 -28.465 1.00 45.03 285 GLY A C 1
ATOM 2046 O O . GLY A 1 285 ? 14.666 -10.313 -29.541 1.00 45.03 285 GLY A O 1
ATOM 2047 N N . ASN A 1 286 ? 16.046 -8.961 -28.386 1.00 52.75 286 ASN A N 1
ATOM 2048 C CA . ASN A 1 286 ? 16.828 -8.547 -29.542 1.00 52.75 286 ASN A CA 1
ATOM 2049 C C . ASN A 1 286 ? 17.806 -9.646 -29.964 1.00 52.75 286 ASN A C 1
ATOM 2051 O O . ASN A 1 286 ? 18.329 -10.421 -29.155 1.00 52.75 286 ASN A O 1
ATOM 2055 N N . SER A 1 287 ? 18.070 -9.716 -31.266 1.00 57.75 287 SER A N 1
ATOM 2056 C CA . SER A 1 287 ? 19.016 -10.672 -31.840 1.00 57.75 287 SER A CA 1
ATOM 2057 C C . SER A 1 287 ? 20.300 -9.974 -32.249 1.00 57.75 287 SER A C 1
ATOM 2059 O O . SER A 1 287 ? 20.292 -8.945 -32.924 1.00 57.75 287 SER A O 1
ATOM 2061 N N . LEU A 1 288 ? 21.437 -10.569 -31.899 1.00 68.56 288 LEU A N 1
ATOM 2062 C CA . LEU A 1 288 ? 22.717 -10.113 -32.421 1.00 68.56 288 LEU A CA 1
ATOM 2063 C C . LEU A 1 288 ? 22.862 -10.526 -33.889 1.00 68.56 288 LEU A C 1
ATOM 2065 O O . LEU A 1 288 ? 22.768 -11.702 -34.245 1.00 68.56 288 LEU A O 1
ATOM 2069 N N . THR A 1 289 ? 23.141 -9.544 -34.738 1.00 72.25 289 THR A N 1
ATOM 2070 C CA . THR A 1 289 ? 23.565 -9.738 -36.123 1.00 72.25 289 THR A CA 1
ATOM 2071 C C . THR A 1 289 ? 25.057 -9.477 -36.250 1.00 72.25 289 THR A C 1
ATOM 2073 O O . THR A 1 289 ? 25.639 -8.668 -35.526 1.00 72.25 289 THR A O 1
ATOM 2076 N N . TYR A 1 290 ? 25.690 -10.202 -37.167 1.00 81.06 290 TYR A N 1
ATOM 2077 C CA . TYR A 1 290 ? 27.141 -10.246 -37.311 1.00 81.06 290 TYR A CA 1
ATOM 2078 C C . TYR A 1 290 ? 27.515 -9.940 -38.755 1.00 81.06 290 TYR A C 1
ATOM 2080 O O . TYR A 1 290 ? 26.856 -10.422 -39.674 1.00 81.06 290 TYR A O 1
ATOM 2088 N N . GLN A 1 291 ? 28.597 -9.198 -38.964 1.00 86.81 291 GLN A N 1
ATOM 2089 C CA . GLN A 1 291 ? 29.181 -8.963 -40.282 1.00 86.81 291 GLN A CA 1
ATOM 2090 C C . GLN A 1 291 ? 30.698 -9.160 -40.205 1.00 86.81 291 GLN A C 1
ATOM 2092 O O . GLN A 1 291 ? 31.432 -8.328 -39.672 1.00 86.81 291 GLN A O 1
ATOM 2097 N N . TRP A 1 292 ? 31.165 -10.293 -40.725 1.00 85.31 292 TRP A N 1
ATOM 2098 C CA . TRP A 1 292 ? 32.569 -10.682 -40.774 1.00 85.31 292 TRP A CA 1
ATOM 2099 C C . TRP A 1 292 ? 33.285 -10.010 -41.930 1.00 85.31 292 TRP A C 1
ATOM 2101 O O . TRP A 1 292 ? 32.788 -9.986 -43.061 1.00 85.31 292 TRP A O 1
ATOM 2111 N N . GLN A 1 293 ? 34.492 -9.527 -41.650 1.00 84.94 293 GLN A N 1
ATOM 2112 C CA . GLN A 1 293 ? 35.341 -8.841 -42.611 1.00 84.94 293 GLN A CA 1
ATOM 2113 C C . GLN A 1 293 ? 36.778 -9.346 -42.545 1.00 84.94 293 GLN A C 1
ATOM 2115 O O . GLN A 1 293 ? 37.274 -9.718 -41.479 1.00 84.94 293 GLN A O 1
ATOM 2120 N N . ARG A 1 294 ? 37.476 -9.295 -43.682 1.00 79.12 294 ARG A N 1
ATOM 2121 C CA . ARG A 1 294 ? 38.909 -9.596 -43.778 1.00 79.12 294 ARG A CA 1
ATOM 2122 C C . ARG A 1 294 ? 39.697 -8.466 -44.432 1.00 79.12 294 ARG A C 1
ATOM 2124 O O . ARG A 1 294 ? 39.155 -7.730 -45.257 1.00 79.12 294 ARG A O 1
ATOM 2131 N N . SER A 1 295 ? 40.985 -8.374 -44.117 1.00 73.62 295 SER A N 1
ATOM 2132 C CA . SER A 1 295 ? 41.912 -7.396 -44.693 1.00 73.62 295 SER A CA 1
ATOM 2133 C C . SER A 1 295 ? 43.340 -7.943 -44.795 1.00 73.62 295 SER A C 1
ATOM 2135 O O . SER A 1 295 ? 43.763 -8.734 -43.957 1.00 73.62 295 SER A O 1
ATOM 2137 N N . LYS A 1 296 ? 44.094 -7.531 -45.825 1.00 62.47 296 LYS A N 1
ATOM 2138 C CA . LYS A 1 296 ? 45.540 -7.818 -45.948 1.00 62.47 296 LYS A CA 1
ATOM 2139 C C . LYS A 1 296 ? 46.420 -6.727 -45.350 1.00 62.47 296 LYS A C 1
ATOM 2141 O O . LYS A 1 296 ? 47.544 -7.010 -44.953 1.00 62.47 296 LYS A O 1
ATOM 2146 N N . ASP A 1 297 ? 45.937 -5.491 -45.354 1.00 62.31 297 ASP A N 1
ATOM 2147 C CA . ASP A 1 297 ? 46.688 -4.299 -44.954 1.00 62.31 297 ASP A CA 1
ATOM 2148 C C . ASP A 1 297 ? 46.222 -3.731 -43.605 1.00 62.31 297 ASP A C 1
ATOM 2150 O O . ASP A 1 297 ? 46.864 -2.838 -43.061 1.00 62.31 297 ASP A O 1
ATOM 2154 N N . GLY A 1 298 ? 45.124 -4.260 -43.054 1.00 60.72 298 GLY A N 1
ATOM 2155 C CA . GLY A 1 298 ? 44.498 -3.795 -41.817 1.00 60.72 298 GLY A CA 1
ATOM 2156 C C . GLY A 1 298 ? 43.682 -2.509 -41.977 1.00 60.72 298 GLY A C 1
ATOM 2157 O O . GLY A 1 298 ? 43.121 -2.029 -40.994 1.00 60.72 298 GLY A O 1
ATOM 2158 N N . VAL A 1 299 ? 43.588 -1.957 -43.191 1.00 63.06 299 VAL A N 1
ATOM 2159 C CA . VAL A 1 299 ? 42.967 -0.653 -43.471 1.00 63.06 299 VAL A CA 1
ATOM 2160 C C . VAL A 1 299 ? 41.763 -0.811 -44.396 1.00 63.06 299 VAL A C 1
ATOM 2162 O O . VAL A 1 299 ? 40.689 -0.292 -44.098 1.00 63.06 299 VAL A O 1
ATOM 2165 N N . ALA A 1 300 ? 41.907 -1.557 -45.492 1.00 74.44 300 ALA A N 1
ATOM 2166 C CA . ALA A 1 300 ? 40.816 -1.867 -46.404 1.00 74.44 300 ALA A CA 1
ATOM 2167 C C . ALA A 1 300 ? 40.178 -3.209 -46.025 1.00 74.44 300 ALA A C 1
ATOM 2169 O O . ALA A 1 300 ? 40.838 -4.250 -46.043 1.00 74.44 300 ALA A O 1
ATOM 2170 N N . TRP A 1 301 ? 38.887 -3.186 -45.696 1.00 79.56 301 TRP A N 1
ATOM 2171 C CA . TRP A 1 301 ? 38.144 -4.351 -45.213 1.00 79.56 301 TRP A CA 1
ATOM 2172 C C . TRP A 1 301 ? 37.107 -4.808 -46.237 1.00 79.56 301 TRP A C 1
ATOM 2174 O O . TRP A 1 301 ? 36.448 -3.992 -46.876 1.00 79.56 301 TRP A O 1
ATOM 2184 N N . THR A 1 302 ? 36.982 -6.121 -46.417 1.00 89.12 302 THR A N 1
ATOM 2185 C CA . THR A 1 302 ? 36.001 -6.741 -47.319 1.00 89.12 302 THR A CA 1
ATOM 2186 C C . THR A 1 302 ? 35.133 -7.720 -46.549 1.00 89.12 302 THR A C 1
ATOM 2188 O O . THR A 1 302 ? 35.664 -8.544 -45.805 1.00 89.12 302 THR A O 1
ATOM 2191 N N . ASP A 1 303 ? 33.823 -7.652 -46.767 1.00 92.25 303 ASP A N 1
ATOM 2192 C CA . ASP A 1 303 ? 32.837 -8.559 -46.181 1.00 92.25 303 ASP A CA 1
ATOM 2193 C C . ASP A 1 303 ? 33.019 -10.001 -46.670 1.00 92.25 303 ASP A C 1
ATOM 2195 O O . ASP A 1 303 ? 33.227 -10.247 -47.861 1.00 92.25 303 ASP A O 1
ATOM 2199 N N . VAL A 1 304 ? 32.941 -10.961 -45.745 1.00 86.25 304 VAL A N 1
ATOM 2200 C CA . VAL A 1 304 ? 33.152 -12.394 -46.029 1.00 86.25 304 VAL A CA 1
ATOM 2201 C C . VAL A 1 304 ? 32.119 -13.330 -45.409 1.00 86.25 304 VAL A C 1
ATOM 2203 O O . VAL A 1 304 ? 32.014 -14.475 -45.838 1.00 86.25 304 VAL A O 1
ATOM 2206 N N . GLY A 1 305 ? 31.319 -12.864 -44.451 1.00 86.50 305 GLY A N 1
ATOM 2207 C CA . GLY A 1 305 ? 30.251 -13.661 -43.845 1.00 86.50 305 GLY A CA 1
ATOM 2208 C C . GLY A 1 305 ? 29.325 -12.803 -42.995 1.00 86.50 305 GLY A C 1
ATOM 2209 O O . GLY A 1 305 ? 29.713 -11.715 -42.585 1.00 86.50 305 GLY A O 1
ATOM 2210 N N . SER A 1 306 ? 28.106 -13.265 -42.732 1.00 86.50 306 SER A N 1
ATOM 2211 C CA . SER A 1 306 ? 27.133 -12.505 -41.946 1.00 86.50 306 SER A CA 1
ATOM 2212 C C . SER A 1 306 ? 26.180 -13.395 -41.149 1.00 86.50 306 SER A C 1
ATOM 2214 O O . SER A 1 306 ? 26.065 -14.590 -41.420 1.00 86.50 306 SER A O 1
ATOM 2216 N N . ASN A 1 307 ? 25.505 -12.796 -40.162 1.00 76.62 307 ASN A N 1
ATOM 2217 C CA . ASN A 1 307 ? 24.423 -13.371 -39.350 1.00 76.62 307 ASN A CA 1
ATOM 2218 C C . ASN A 1 307 ? 24.762 -14.693 -38.649 1.00 76.62 307 ASN A C 1
ATOM 2220 O O . ASN A 1 307 ? 23.874 -15.486 -38.348 1.00 76.62 307 ASN A O 1
ATOM 2224 N N . GLN A 1 308 ? 26.047 -14.928 -38.408 1.00 80.44 308 GLN A N 1
ATOM 2225 C CA . GLN A 1 308 ? 26.574 -16.039 -37.632 1.00 80.44 308 GLN A CA 1
ATOM 2226 C C . GLN A 1 308 ? 27.686 -15.498 -36.743 1.00 80.44 308 GLN A C 1
ATOM 2228 O O . GLN A 1 308 ? 28.511 -14.687 -37.173 1.00 80.44 308 GLN A O 1
ATOM 2233 N N . ASP A 1 309 ? 27.729 -15.979 -35.513 1.00 78.19 309 ASP A N 1
ATOM 2234 C CA . ASP A 1 309 ? 28.753 -15.652 -34.525 1.00 78.19 309 ASP A CA 1
ATOM 2235 C C . ASP A 1 309 ? 30.089 -16.359 -34.793 1.00 78.19 309 ASP A C 1
ATOM 2237 O O . ASP A 1 309 ? 31.075 -16.131 -34.092 1.00 78.19 309 ASP A O 1
ATOM 2241 N N . THR A 1 310 ? 30.126 -17.207 -35.820 1.00 82.75 310 THR A N 1
ATOM 2242 C CA . THR A 1 310 ? 31.305 -17.940 -36.262 1.00 82.75 310 THR A CA 1
ATOM 2243 C C . THR A 1 310 ? 31.575 -17.760 -37.750 1.00 82.75 310 THR A C 1
ATOM 2245 O O . THR A 1 310 ? 30.675 -17.502 -38.552 1.00 82.75 310 THR A O 1
ATOM 2248 N N . TYR A 1 311 ? 32.841 -17.928 -38.132 1.00 82.88 311 TYR A N 1
ATOM 2249 C CA . TYR A 1 311 ? 33.274 -17.956 -39.528 1.00 82.88 311 TYR A CA 1
ATOM 2250 C C . TYR A 1 311 ? 34.363 -19.012 -39.737 1.00 82.88 311 TYR A C 1
ATOM 2252 O O . TYR A 1 311 ? 35.364 -19.028 -39.026 1.00 82.88 311 TYR A O 1
ATOM 2260 N N . THR A 1 312 ? 34.195 -19.895 -40.726 1.00 83.25 312 THR A N 1
ATOM 2261 C CA . THR A 1 312 ? 35.199 -20.921 -41.064 1.00 83.25 312 THR A CA 1
ATOM 2262 C C . THR A 1 312 ? 36.080 -20.448 -42.214 1.00 83.25 312 THR A C 1
ATOM 2264 O O . THR A 1 312 ? 35.577 -20.168 -43.303 1.00 83.25 312 THR A O 1
ATOM 2267 N N . THR A 1 313 ? 37.397 -20.392 -41.995 1.00 73.94 313 THR A N 1
ATOM 2268 C CA . THR A 1 313 ? 38.351 -19.895 -42.994 1.00 73.94 313 THR A CA 1
ATOM 2269 C C . THR A 1 313 ? 38.436 -20.804 -44.219 1.00 73.94 313 THR A C 1
ATOM 2271 O O . THR A 1 313 ? 38.454 -22.032 -44.126 1.00 73.94 313 THR A O 1
ATOM 2274 N N . GLN A 1 314 ? 38.537 -20.194 -45.395 1.00 78.31 314 GLN A N 1
ATOM 2275 C CA . GLN A 1 314 ? 38.600 -20.857 -46.694 1.00 78.31 314 GLN A CA 1
ATOM 2276 C C . GLN A 1 314 ? 39.981 -20.698 -47.342 1.00 78.31 314 GLN A C 1
ATOM 2278 O O . GLN A 1 314 ? 40.826 -19.931 -46.890 1.00 78.31 314 GLN A O 1
ATOM 2283 N N . GLY A 1 315 ? 40.235 -21.392 -48.455 1.00 59.97 315 GLY A N 1
ATOM 2284 C CA . GLY A 1 315 ? 41.520 -21.290 -49.167 1.00 59.97 315 GLY A CA 1
ATOM 2285 C C . GLY A 1 315 ? 41.908 -19.853 -49.546 1.00 59.97 315 GLY A C 1
ATOM 2286 O O . GLY A 1 315 ? 43.079 -19.492 -49.488 1.00 59.97 315 GLY A O 1
ATOM 2287 N N . ALA A 1 316 ? 40.919 -19.015 -49.867 1.00 71.38 316 ALA A N 1
ATOM 2288 C CA . ALA A 1 316 ? 41.115 -17.610 -50.224 1.00 71.38 316 ALA A CA 1
ATOM 2289 C C . ALA A 1 316 ? 41.427 -16.686 -49.026 1.00 71.38 316 ALA A C 1
ATOM 2291 O O . ALA A 1 316 ? 41.810 -15.539 -49.241 1.00 71.38 316 ALA A O 1
ATOM 2292 N N . ASP A 1 317 ? 41.260 -17.170 -47.792 1.00 67.06 317 ASP A N 1
ATOM 2293 C CA . ASP A 1 317 ? 41.449 -16.416 -46.544 1.00 67.06 317 ASP A CA 1
ATOM 2294 C C . ASP A 1 317 ? 42.896 -16.429 -46.030 1.00 67.06 317 ASP A C 1
ATOM 2296 O O . ASP A 1 317 ? 43.231 -15.725 -45.078 1.00 67.06 317 ASP A O 1
ATOM 2300 N N . GLN A 1 318 ? 43.775 -17.220 -46.650 1.00 64.19 318 GLN A N 1
ATOM 2301 C CA . GLN A 1 318 ? 45.157 -17.355 -46.198 1.00 64.19 318 GLN A CA 1
ATOM 2302 C C . GLN A 1 318 ? 45.906 -16.014 -46.239 1.00 64.19 318 GLN A C 1
ATOM 2304 O O . GLN A 1 318 ? 45.980 -15.347 -47.274 1.00 64.19 318 GLN A O 1
ATOM 2309 N N . GLY A 1 319 ? 46.506 -15.647 -45.103 1.00 55.09 319 GLY A N 1
ATOM 2310 C CA . GLY A 1 319 ? 47.304 -14.426 -44.961 1.00 55.09 319 GLY A CA 1
ATOM 2311 C C . GLY A 1 319 ? 46.492 -13.141 -44.771 1.00 55.09 319 GLY A C 1
ATOM 2312 O O . GLY A 1 319 ? 47.053 -12.061 -44.927 1.00 55.09 319 GLY A O 1
ATOM 2313 N N . PHE A 1 320 ? 45.198 -13.245 -44.459 1.00 65.56 320 PHE A N 1
ATOM 2314 C CA . PHE A 1 320 ? 44.356 -12.109 -44.086 1.00 65.56 320 PHE A CA 1
ATOM 2315 C C . PHE A 1 320 ? 44.156 -12.022 -42.566 1.00 65.56 320 PHE A C 1
ATOM 2317 O O . PHE A 1 320 ? 44.150 -13.032 -41.861 1.00 65.56 320 PHE A O 1
ATOM 2324 N N . THR A 1 321 ? 43.943 -10.801 -42.085 1.00 66.75 321 THR A N 1
ATOM 2325 C CA . THR A 1 321 ? 43.452 -10.478 -40.741 1.00 66.75 321 THR A CA 1
ATOM 2326 C C . THR A 1 321 ? 41.931 -10.366 -40.769 1.00 66.75 321 THR A C 1
ATOM 2328 O O . THR A 1 321 ? 41.369 -9.942 -41.778 1.00 66.75 321 THR A O 1
ATOM 2331 N N . PHE A 1 322 ? 41.269 -10.709 -39.664 1.00 72.88 322 PHE A N 1
ATOM 2332 C CA . PHE A 1 322 ? 39.811 -10.745 -39.553 1.00 72.88 322 PHE A CA 1
ATOM 2333 C C . PHE A 1 322 ? 39.297 -9.798 -38.469 1.00 72.88 322 PHE A C 1
ATOM 2335 O O . PHE A 1 322 ? 39.945 -9.622 -37.439 1.00 72.88 322 PHE A O 1
ATOM 2342 N N . ARG A 1 323 ? 38.112 -9.228 -38.699 1.00 75.69 323 ARG A N 1
ATOM 2343 C CA . ARG A 1 323 ? 37.296 -8.540 -37.690 1.00 75.69 323 ARG A CA 1
ATOM 2344 C C . ARG A 1 323 ? 35.824 -8.873 -37.902 1.00 75.69 323 ARG A C 1
ATOM 2346 O O . ARG A 1 323 ? 35.446 -9.400 -38.949 1.00 75.69 323 ARG A O 1
ATOM 2353 N N . VAL A 1 324 ? 34.999 -8.528 -36.926 1.00 78.69 324 VAL A N 1
ATOM 2354 C CA . VAL A 1 324 ? 33.553 -8.708 -37.000 1.00 78.69 324 VAL A CA 1
ATOM 2355 C C . VAL A 1 324 ? 32.860 -7.491 -36.412 1.00 78.69 324 VAL A C 1
ATOM 2357 O O . VAL A 1 324 ? 33.215 -7.037 -35.326 1.00 78.69 324 VAL A O 1
ATOM 2360 N N . ASN A 1 325 ? 31.885 -6.969 -37.147 1.00 79.25 325 ASN A N 1
ATOM 2361 C CA . ASN A 1 325 ? 30.973 -5.952 -36.647 1.00 79.25 325 ASN A CA 1
ATOM 2362 C C . ASN A 1 325 ? 29.747 -6.660 -36.082 1.00 79.25 325 ASN A C 1
ATOM 2364 O O . ASN A 1 325 ? 29.229 -7.588 -36.708 1.00 79.25 325 ASN A O 1
ATOM 2368 N N . VAL A 1 326 ? 29.300 -6.233 -34.907 1.00 72.94 326 VAL A N 1
ATOM 2369 C CA . VAL A 1 326 ? 28.139 -6.814 -34.231 1.00 72.94 326 VAL A CA 1
ATOM 2370 C C . VAL A 1 326 ? 27.115 -5.719 -34.003 1.00 72.94 326 VAL A C 1
ATOM 2372 O O . VAL A 1 326 ? 27.459 -4.624 -33.560 1.00 72.94 326 VAL A O 1
ATOM 2375 N N . THR A 1 327 ? 25.863 -6.008 -34.329 1.00 71.12 327 THR A N 1
ATOM 2376 C CA . THR A 1 327 ? 24.753 -5.063 -34.211 1.00 71.12 327 THR A CA 1
ATOM 2377 C C . THR A 1 327 ? 23.563 -5.777 -33.590 1.00 71.12 327 THR A C 1
ATOM 2379 O O . THR A 1 327 ? 23.187 -6.849 -34.060 1.00 71.12 327 THR A O 1
ATOM 2382 N N . ALA A 1 328 ? 22.974 -5.205 -32.543 1.00 65.62 328 ALA A N 1
ATOM 2383 C CA . ALA A 1 328 ? 21.711 -5.688 -31.992 1.00 65.62 328 ALA A CA 1
ATOM 2384 C C . ALA A 1 328 ? 20.544 -5.226 -32.883 1.00 65.62 328 ALA A C 1
ATOM 2386 O O . ALA A 1 328 ? 20.546 -4.078 -33.337 1.00 65.62 328 ALA A O 1
ATOM 2387 N N . GLN A 1 329 ? 19.598 -6.124 -33.163 1.00 62.31 329 GLN A N 1
ATOM 2388 C CA . GLN A 1 329 ? 18.375 -5.870 -33.935 1.00 62.31 329 GLN A CA 1
ATOM 2389 C C . GLN A 1 329 ? 17.132 -6.286 -33.168 1.00 62.31 329 GLN A C 1
ATOM 2391 O O . GLN A 1 329 ? 17.190 -7.364 -32.529 1.00 62.31 329 GLN A O 1
#

Organism: NCBI:txid1006623

Secondary structure (DSSP, 8-state):
----SS-SSS-HHHHHHHT--TT-TT-----TT--SSSSS--HHHHHHHT--TT-SSSS-SSS-HHHHHHHT--TT-TT-----TT--SSSSSS-HHHHHHHT--TT-SSSS-SSS-HHHHHHTT--TT-TT--STTT-EEPTT--EEEE--B-SSSSSEEEEEEEEE-TTS-B-TT-EEEEEESSSEES-SEEE--TTSEEEEEEE-SSSEEEEEEEEETTEEEEEEEEE-PPPPPSS-EEEE-TTSPBPPTTPPTTPEEEEEE--BTBSTT--B-S-PPPTTS--EEEEEEEESSSSS-EEEEESSSEEE--GGGTT-EEEEEEEE-

Sequence (329 aa):
DKKDTDGDGVDDKTEVDNGSNPLDPNDPVVDPNGDKDGDGLTNGQENQLGTDPDKKDTDGDGVDDKTEVDNGSNPLDPNDPVVDPNGDKDGDGLTNGQENQLGTDPDKKDTDGDGIDDKTEVDNGSNPLDVNDPLNGGMTLDENSIRVIRDNALPNNVDSNEVAVTVVDAAGNPKAGVTVNWTTSDGTLAAATSVTDADGIARMTVTSSQIATATVTATLLGVSQNVQVNFVVGLIAEDGVKVTNQNGDDVPAGSPVGTVLYAQVRLDGEATGKTGRGTEQLSDGNSLTYQWQRSKDGVAWTDVGSNQDTYTTQGADQGFTFRVNVTAQ